Protein AF-A0A7S0QTI2-F1 (afdb_monomer)

Radius of gyration: 15.41 Å; Cα contacts (8 Å, |Δi|>4): 770; chains: 1; bounding box: 44×44×32 Å

Sequence (205 aa):
GSLISYNRAMFGGALASAGNSSVSISGSSLLGNEAIQGGAMGMTDSSTAHIENSVFLQNIASHGGGLALFAGSAALIKYTNFSLNSADVNGGGIYLEALTNLTVYGSDFVGNKALFGGGLYMQGEASVNLSLVSFYSNEAGICGGALALNSSHPAYFEDSVTIHFNRAPAGANGGGICTLLREDNTNKCHRFLSIFPFMINIAFD

Structure (mmCIF, N/CA/C/O backbone):
data_AF-A0A7S0QTI2-F1
#
_entry.id   AF-A0A7S0QTI2-F1
#
loop_
_atom_site.group_PDB
_atom_site.id
_atom_site.type_symbol
_atom_site.label_atom_id
_atom_site.label_alt_id
_atom_site.label_comp_id
_atom_site.label_asym_id
_atom_site.label_entity_id
_atom_site.label_seq_id
_atom_site.pdbx_PDB_ins_code
_atom_site.Cartn_x
_atom_site.Cartn_y
_atom_site.Cartn_z
_atom_site.occupancy
_atom_site.B_iso_or_equiv
_atom_site.auth_seq_id
_atom_site.auth_comp_id
_atom_site.auth_asym_id
_atom_site.auth_atom_id
_atom_site.pdbx_PDB_model_num
ATOM 1 N N . GLY A 1 1 ? -16.881 -1.069 14.013 1.00 83.19 1 GLY A N 1
ATOM 2 C CA . GLY A 1 1 ? -16.406 -1.250 12.640 1.00 83.19 1 GLY A CA 1
ATOM 3 C C . GLY A 1 1 ? -17.390 -0.654 11.672 1.00 83.19 1 GLY A C 1
ATOM 4 O O . GLY A 1 1 ? -18.586 -0.799 11.901 1.00 83.19 1 GLY A O 1
ATOM 5 N N . SER A 1 2 ? -16.894 0.014 10.636 1.00 95.31 2 SER A N 1
ATOM 6 C CA . SER A 1 2 ? -17.699 0.646 9.584 1.00 95.31 2 SER A CA 1
ATOM 7 C C . SER A 1 2 ? -17.411 -0.000 8.228 1.00 95.31 2 SER A C 1
ATOM 9 O O . SER A 1 2 ? -16.317 -0.519 8.019 1.00 95.31 2 SER A O 1
ATOM 11 N N . LEU A 1 3 ? -18.370 0.054 7.302 1.00 98.00 3 LEU A N 1
ATOM 12 C CA . LEU A 1 3 ? -18.158 -0.258 5.886 1.00 98.00 3 LEU A CA 1
ATOM 13 C C . LEU A 1 3 ? -18.206 1.049 5.091 1.00 98.00 3 LEU A C 1
ATOM 15 O O . LEU A 1 3 ? -19.211 1.755 5.149 1.00 98.00 3 LEU A O 1
ATOM 19 N N . ILE A 1 4 ? -17.139 1.359 4.357 1.00 98.19 4 ILE A N 1
ATOM 20 C CA . ILE A 1 4 ? -17.072 2.506 3.447 1.00 98.19 4 ILE A CA 1
ATOM 21 C C . ILE A 1 4 ? -16.748 1.967 2.061 1.00 98.19 4 ILE A C 1
ATOM 23 O O . ILE A 1 4 ? -15.652 1.456 1.825 1.00 98.19 4 ILE A O 1
ATOM 27 N N . SER A 1 5 ? -17.715 2.026 1.151 1.00 98.56 5 SER A N 1
ATOM 28 C CA . SER A 1 5 ? -17.604 1.297 -0.106 1.00 98.56 5 SER A CA 1
ATOM 29 C C . SER A 1 5 ? -18.124 2.043 -1.318 1.00 98.56 5 SER A C 1
ATOM 31 O O . SER A 1 5 ? -19.118 2.757 -1.204 1.00 98.56 5 SER A O 1
ATOM 33 N N . TYR A 1 6 ? -17.511 1.776 -2.473 1.00 98.44 6 TYR A N 1
ATOM 34 C CA . TYR A 1 6 ? -17.941 2.259 -3.791 1.00 98.44 6 TYR A CA 1
ATOM 35 C C . TYR A 1 6 ? -18.022 3.781 -3.912 1.00 98.44 6 TYR A C 1
ATOM 37 O O . TYR A 1 6 ? -18.880 4.325 -4.608 1.00 98.44 6 TYR A O 1
ATOM 45 N N . ASN A 1 7 ? -17.112 4.475 -3.235 1.00 98.69 7 ASN A N 1
ATOM 46 C CA . ASN A 1 7 ? -16.955 5.915 -3.363 1.00 98.69 7 ASN A CA 1
ATOM 47 C C . ASN A 1 7 ? -15.893 6.236 -4.414 1.00 98.69 7 ASN A C 1
ATOM 49 O O . ASN A 1 7 ? -14.941 5.474 -4.595 1.00 98.69 7 ASN A O 1
ATOM 53 N N . ARG A 1 8 ? -16.052 7.375 -5.092 1.00 98.62 8 ARG A N 1
ATOM 54 C CA . ARG A 1 8 ? -15.123 7.841 -6.121 1.00 98.62 8 ARG A CA 1
ATOM 55 C C . ARG A 1 8 ? -14.683 9.268 -5.843 1.00 98.62 8 ARG A C 1
ATOM 57 O O . ARG A 1 8 ? -15.526 10.146 -5.673 1.00 98.62 8 ARG A O 1
ATOM 64 N N . ALA A 1 9 ? -13.379 9.507 -5.852 1.00 97.94 9 ALA A N 1
ATOM 65 C CA . ALA A 1 9 ? -12.803 10.831 -5.645 1.00 97.94 9 ALA A CA 1
ATOM 66 C C . ALA A 1 9 ? -11.579 11.050 -6.541 1.00 97.94 9 ALA A C 1
ATOM 68 O O . ALA A 1 9 ? -11.151 10.164 -7.268 1.00 97.94 9 ALA A O 1
ATOM 69 N N . MET A 1 10 ? -10.982 12.240 -6.496 1.00 97.38 10 MET A N 1
ATOM 70 C CA . MET A 1 10 ? -9.626 12.420 -7.030 1.00 97.38 10 MET A CA 1
ATOM 71 C C . MET A 1 10 ? -8.560 11.962 -6.029 1.00 97.38 10 MET A C 1
ATOM 73 O O . MET A 1 10 ? -7.538 11.412 -6.424 1.00 97.38 10 MET A O 1
ATOM 77 N N . PHE A 1 11 ? -8.801 12.165 -4.737 1.00 97.69 11 PHE A N 1
ATOM 78 C CA . PHE A 1 11 ? -7.854 11.876 -3.668 1.00 97.69 11 PHE A CA 1
ATOM 79 C C . PHE A 1 11 ? -8.611 11.211 -2.525 1.00 97.69 11 PHE A C 1
ATOM 81 O O . PHE A 1 11 ? -9.529 11.829 -1.993 1.00 97.69 11 PHE A O 1
ATOM 88 N N . GLY A 1 12 ? -8.255 9.970 -2.184 1.00 97.75 12 GLY A N 1
ATOM 89 C CA . GLY A 1 12 ? -8.925 9.199 -1.142 1.00 97.75 12 GLY A CA 1
ATOM 90 C C . GLY A 1 12 ? -10.372 8.863 -1.488 1.00 97.75 12 GLY A C 1
ATOM 91 O O . GLY A 1 12 ? -11.272 9.619 -1.131 1.00 97.75 12 GLY A O 1
ATOM 92 N N . GLY A 1 13 ? -10.618 7.736 -2.162 1.00 98.00 13 GLY A N 1
ATOM 93 C CA . GLY A 1 13 ? -11.973 7.382 -2.604 1.00 98.00 13 GLY A CA 1
ATOM 94 C C . GLY A 1 13 ? -12.959 7.284 -1.440 1.00 98.00 13 GLY A C 1
ATOM 95 O O . GLY A 1 13 ? -14.042 7.854 -1.507 1.00 98.00 13 GLY A O 1
ATOM 96 N N . ALA A 1 14 ? -12.558 6.639 -0.343 1.00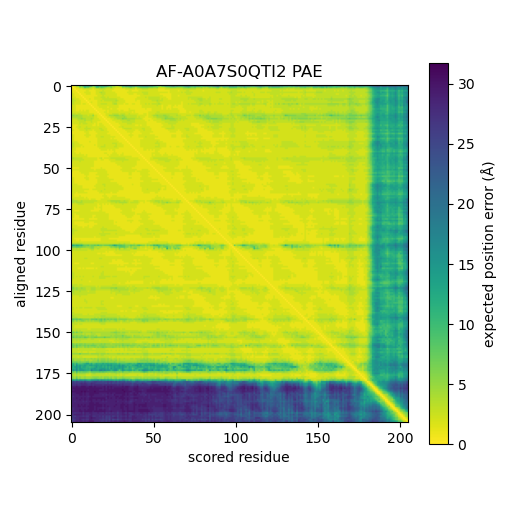 98.06 14 ALA A N 1
ATOM 97 C CA . ALA A 1 14 ? -13.315 6.598 0.907 1.00 98.06 14 ALA A CA 1
ATOM 98 C C . ALA A 1 14 ? -12.948 7.737 1.869 1.00 98.06 14 ALA A C 1
ATOM 100 O O . ALA A 1 14 ? -13.822 8.257 2.563 1.00 98.06 14 ALA A O 1
ATOM 101 N N . LEU A 1 15 ? -11.659 8.080 1.968 1.00 98.25 15 LEU A N 1
ATOM 102 C CA . LEU A 1 15 ? -11.174 9.041 2.954 1.00 98.25 15 LEU A CA 1
ATOM 103 C C . LEU A 1 15 ? -9.952 9.819 2.457 1.00 98.25 15 LEU A C 1
ATOM 105 O O . LEU A 1 15 ? -8.944 9.234 2.067 1.00 98.25 15 LEU A O 1
ATOM 109 N N . ALA A 1 16 ? -10.008 11.142 2.579 1.00 98.00 16 ALA A N 1
ATOM 110 C CA . ALA A 1 16 ? -8.878 12.040 2.364 1.00 98.00 16 ALA A CA 1
ATOM 111 C C . ALA A 1 16 ? -8.411 12.642 3.698 1.00 98.00 16 ALA A C 1
ATOM 113 O O . ALA A 1 16 ? -9.221 13.173 4.456 1.00 98.00 16 ALA A O 1
ATOM 114 N N . SER A 1 17 ? -7.107 12.578 3.965 1.00 97.50 17 SER A N 1
ATOM 115 C CA . SER A 1 17 ? -6.457 13.172 5.137 1.00 97.50 17 SER A CA 1
ATOM 116 C C . SER A 1 17 ? -5.441 14.223 4.686 1.00 97.50 17 SER A C 1
ATOM 118 O O . SER A 1 17 ? -4.491 13.907 3.968 1.00 97.50 17 SER A O 1
ATOM 120 N N . ALA A 1 18 ? -5.664 15.480 5.059 1.00 96.75 18 ALA A N 1
ATOM 121 C CA . ALA A 1 18 ? -4.840 16.625 4.669 1.00 96.75 18 ALA A CA 1
ATOM 122 C C . ALA A 1 18 ? -4.791 17.671 5.794 1.00 96.75 18 ALA A C 1
ATOM 124 O O . ALA A 1 18 ? -5.531 17.557 6.776 1.00 96.75 18 ALA A O 1
ATOM 125 N N . GLY A 1 19 ? -3.935 18.687 5.653 1.00 96.00 19 GLY A N 1
ATOM 126 C CA . GLY A 1 19 ? -3.827 19.792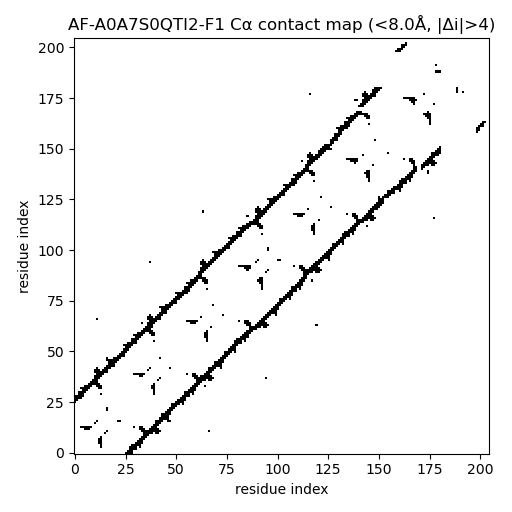 6.611 1.00 96.00 19 GLY A CA 1
ATOM 127 C C . GLY A 1 19 ? -3.428 19.366 8.027 1.00 96.00 19 GLY A C 1
ATOM 128 O O . GLY A 1 19 ? -4.080 19.780 8.986 1.00 96.00 19 GLY A O 1
ATOM 129 N N . ASN A 1 20 ? -2.388 18.534 8.164 1.00 96.50 20 ASN A N 1
ATOM 130 C CA . ASN A 1 20 ? -1.868 18.064 9.454 1.00 96.50 20 ASN A CA 1
ATOM 131 C C . ASN A 1 20 ? -2.921 17.347 10.319 1.00 96.50 20 ASN A C 1
ATOM 133 O O . ASN A 1 20 ? -2.920 17.459 11.548 1.00 96.50 20 ASN A O 1
ATOM 137 N N . SER A 1 21 ? -3.844 16.622 9.688 1.00 96.88 21 SER A N 1
ATOM 138 C CA . SER A 1 21 ? -4.916 15.923 10.396 1.00 96.88 21 SER A CA 1
ATOM 139 C C . SER A 1 21 ? -4.467 14.558 10.924 1.00 96.88 21 SER A C 1
ATOM 141 O O . SER A 1 21 ? -3.405 14.033 10.580 1.00 96.88 21 SER A O 1
ATOM 143 N N . SER A 1 22 ? -5.274 13.982 11.816 1.00 97.38 22 SER A N 1
ATOM 144 C CA . SER A 1 22 ? -5.054 12.647 12.367 1.00 97.38 22 SER A CA 1
ATOM 145 C C . SER A 1 22 ? -6.308 11.801 12.196 1.00 97.38 22 SER A C 1
ATOM 147 O O . SER A 1 22 ? -7.412 12.248 12.512 1.00 97.38 22 SER A O 1
ATOM 149 N N . VAL A 1 23 ? -6.137 10.588 11.677 1.00 97.12 23 VAL A N 1
ATOM 150 C CA . VAL A 1 23 ? -7.224 9.656 11.364 1.00 97.12 23 VAL A CA 1
ATOM 151 C C . VAL A 1 23 ? -7.021 8.356 12.133 1.00 97.12 23 VAL A C 1
ATOM 153 O O . VAL A 1 23 ? -5.914 7.825 12.188 1.00 97.12 23 VAL A O 1
ATOM 156 N N . SER A 1 24 ? -8.098 7.812 12.698 1.00 98.06 24 SER A N 1
ATOM 157 C CA . SER A 1 24 ? -8.103 6.485 13.320 1.00 98.06 24 SER A CA 1
ATOM 158 C C . SER A 1 24 ? -9.154 5.603 12.653 1.00 98.06 24 SER A C 1
ATOM 160 O O . SER A 1 24 ? -10.326 5.976 12.585 1.00 98.06 24 SER A O 1
ATOM 162 N N . ILE A 1 25 ? -8.733 4.444 12.148 1.00 98.06 25 ILE A N 1
ATOM 163 C CA . ILE A 1 25 ? -9.590 3.438 11.516 1.00 98.06 25 ILE A CA 1
ATOM 164 C C . ILE A 1 25 ? -9.416 2.138 12.291 1.00 98.06 25 ILE A C 1
ATOM 166 O O . ILE A 1 25 ? -8.321 1.588 12.353 1.00 98.06 25 ILE A O 1
ATOM 170 N N . SER A 1 26 ? -10.501 1.632 12.874 1.00 98.44 26 SER A N 1
ATOM 171 C CA . SER A 1 26 ? -10.474 0.383 13.635 1.00 98.44 26 SER A CA 1
ATOM 172 C C . SER A 1 26 ? -11.645 -0.520 13.266 1.00 98.44 26 SER A C 1
ATOM 174 O O . SER A 1 26 ? -12.790 -0.059 13.152 1.00 98.44 26 SER A O 1
ATOM 176 N N . GLY A 1 27 ? -11.375 -1.810 13.057 1.00 98.25 27 GLY A N 1
ATOM 177 C CA . GLY A 1 27 ? -12.418 -2.809 12.817 1.00 98.25 27 GLY A CA 1
ATOM 178 C C . GLY A 1 27 ? -13.243 -2.559 11.552 1.00 98.25 27 GLY A C 1
ATOM 179 O O . GLY A 1 27 ? -14.428 -2.887 11.556 1.00 98.25 27 GLY A O 1
ATOM 180 N N . SER A 1 28 ? -12.705 -1.869 10.542 1.00 98.56 28 SER A N 1
ATOM 181 C CA . SER A 1 28 ? -13.492 -1.321 9.424 1.00 98.56 28 SER A CA 1
ATOM 182 C C . SER A 1 28 ? -13.101 -1.919 8.074 1.00 98.56 28 SER A C 1
ATOM 184 O O . SER A 1 28 ? -11.996 -2.423 7.900 1.00 98.56 28 SER A O 1
ATOM 186 N N . SER A 1 29 ? -14.016 -1.861 7.108 1.00 98.62 29 SER A N 1
ATOM 187 C CA . SER A 1 29 ? -13.804 -2.326 5.738 1.00 98.62 29 SER A CA 1
ATOM 188 C C . SER A 1 29 ? -13.943 -1.168 4.756 1.00 98.62 29 SER A C 1
ATOM 190 O O . SER A 1 29 ? -14.966 -0.481 4.735 1.00 98.62 29 SER A O 1
ATOM 192 N N . LEU A 1 30 ? -12.903 -0.947 3.955 1.00 98.75 30 LEU A N 1
ATOM 193 C CA . LEU A 1 30 ? -12.876 0.006 2.857 1.00 98.75 30 LEU A CA 1
ATOM 194 C C . LEU A 1 30 ? -12.866 -0.798 1.552 1.00 98.75 30 LEU A C 1
ATOM 196 O O . LEU A 1 30 ? -11.859 -1.429 1.219 1.00 98.75 30 LEU A O 1
ATOM 200 N N . LEU A 1 31 ? -14.008 -0.827 0.861 1.00 98.81 31 LEU A N 1
ATOM 201 C CA . LEU A 1 31 ? -14.288 -1.771 -0.226 1.00 98.81 31 LEU A CA 1
ATOM 202 C C . LEU A 1 31 ? -14.612 -1.077 -1.553 1.00 98.81 31 LEU A C 1
ATOM 204 O O . LEU A 1 31 ? -15.583 -0.332 -1.636 1.00 98.81 31 LEU A O 1
ATOM 208 N N . GLY A 1 32 ? -13.894 -1.410 -2.624 1.00 98.69 32 GLY A N 1
ATOM 209 C CA . GLY A 1 32 ? -14.309 -1.025 -3.976 1.00 98.69 32 GLY A CA 1
ATOM 210 C C . GLY A 1 32 ? -14.314 0.484 -4.216 1.00 98.69 32 GLY A C 1
ATOM 211 O O . GLY A 1 32 ? -15.105 0.962 -5.025 1.00 98.69 32 GLY A O 1
ATOM 212 N N . ASN A 1 33 ? -13.514 1.246 -3.469 1.00 98.88 33 ASN A N 1
ATOM 213 C CA . ASN A 1 33 ? -13.400 2.689 -3.644 1.00 98.88 33 ASN A CA 1
ATOM 214 C C . ASN A 1 33 ? -12.368 3.010 -4.731 1.00 98.88 33 ASN A C 1
ATOM 216 O O . ASN A 1 33 ? -11.407 2.264 -4.932 1.00 98.88 33 ASN A O 1
ATOM 220 N N . GLU A 1 34 ? -12.575 4.121 -5.428 1.00 98.88 34 GLU A N 1
ATOM 221 C CA . GLU A 1 34 ? -11.763 4.525 -6.571 1.00 98.88 34 GLU A CA 1
ATOM 222 C C . GLU A 1 34 ? -11.258 5.964 -6.411 1.00 98.88 34 GLU A C 1
ATOM 224 O O . GLU A 1 34 ? -12.026 6.879 -6.106 1.00 98.88 34 GLU A O 1
ATOM 229 N N . ALA A 1 35 ? -9.968 6.195 -6.657 1.00 98.50 35 ALA A N 1
ATOM 230 C CA . ALA A 1 35 ? -9.418 7.546 -6.732 1.00 98.50 35 ALA A CA 1
ATOM 231 C C . ALA A 1 35 ? -8.222 7.649 -7.675 1.00 98.50 35 ALA A C 1
ATOM 233 O O . ALA A 1 35 ? -7.721 6.646 -8.148 1.00 98.50 35 ALA A O 1
ATOM 234 N N . ILE A 1 36 ? -7.712 8.852 -7.947 1.00 98.31 36 ILE A N 1
ATOM 235 C CA . ILE A 1 36 ? -6.413 8.975 -8.635 1.00 98.31 36 ILE A CA 1
ATOM 236 C C . ILE A 1 36 ? -5.293 8.605 -7.656 1.00 98.31 36 ILE A C 1
ATOM 238 O O . ILE A 1 36 ? -4.390 7.841 -7.994 1.00 98.31 36 ILE A O 1
ATOM 242 N N . GLN A 1 37 ? -5.384 9.113 -6.427 1.00 97.88 37 GLN A N 1
ATOM 243 C CA . GLN A 1 37 ? -4.416 8.874 -5.361 1.00 97.88 37 GLN A CA 1
ATOM 244 C C . GLN A 1 37 ? -5.109 8.248 -4.155 1.00 97.88 37 GLN A C 1
ATOM 246 O O . GLN A 1 37 ? -5.990 8.879 -3.566 1.00 97.88 37 GLN A O 1
ATOM 251 N N . GLY A 1 38 ? -4.704 7.035 -3.778 1.00 98.12 38 GLY A N 1
ATOM 252 C CA . GLY A 1 38 ? -5.265 6.347 -2.620 1.00 98.12 38 GLY A CA 1
ATOM 253 C C . GLY A 1 38 ? -6.694 5.885 -2.877 1.00 98.12 38 GLY A C 1
ATOM 254 O O . GLY A 1 38 ? -7.643 6.590 -2.530 1.00 98.12 38 GLY A O 1
ATOM 255 N N . GLY A 1 39 ? -6.865 4.711 -3.487 1.00 98.44 39 GLY A N 1
ATOM 256 C CA . GLY A 1 39 ? -8.183 4.253 -3.948 1.00 98.44 39 GLY A CA 1
ATOM 257 C C . GLY A 1 39 ? -9.193 4.184 -2.810 1.00 98.44 39 GLY A C 1
ATOM 258 O O . GLY A 1 39 ? -10.311 4.671 -2.943 1.00 98.44 39 GLY A O 1
ATOM 259 N N . ALA A 1 40 ? -8.764 3.711 -1.639 1.00 98.62 40 ALA A N 1
ATOM 260 C CA . ALA A 1 40 ? -9.516 3.870 -0.401 1.00 98.62 40 ALA A CA 1
ATOM 261 C C . ALA A 1 40 ? -9.112 5.142 0.352 1.00 98.62 40 ALA A C 1
ATOM 263 O O . ALA A 1 40 ? -9.970 5.975 0.645 1.00 98.62 40 ALA A O 1
ATOM 264 N N . MET A 1 41 ? -7.827 5.310 0.668 1.00 98.69 41 MET A N 1
ATOM 265 C CA . MET A 1 41 ? -7.369 6.414 1.512 1.00 98.69 41 MET A CA 1
ATOM 266 C C . MET A 1 41 ? -6.175 7.155 0.914 1.00 98.69 41 MET A C 1
ATOM 268 O O . MET A 1 41 ? -5.174 6.541 0.557 1.00 98.69 41 MET A O 1
ATOM 272 N N . GLY A 1 42 ? -6.265 8.483 0.848 1.00 98.50 42 GLY A N 1
ATOM 273 C CA . GLY A 1 42 ? -5.167 9.369 0.460 1.00 98.50 42 GLY A CA 1
ATOM 274 C C . GLY A 1 42 ? -4.733 10.244 1.634 1.00 98.50 42 GLY A C 1
ATOM 275 O O . GLY A 1 42 ? -5.584 10.779 2.349 1.00 98.50 42 GLY A O 1
ATOM 276 N N . MET A 1 43 ? -3.425 10.403 1.839 1.00 98.44 43 MET A N 1
ATOM 277 C CA . MET A 1 43 ? -2.851 11.210 2.920 1.00 98.44 43 MET A CA 1
ATOM 278 C C . MET A 1 43 ? -1.779 12.180 2.419 1.00 98.44 43 MET A C 1
ATOM 280 O O . MET A 1 43 ? -0.891 11.783 1.671 1.00 98.44 43 MET A O 1
ATOM 284 N N . THR A 1 44 ? -1.826 13.436 2.863 1.00 98.19 44 THR A N 1
ATOM 285 C CA . THR A 1 44 ? -0.824 14.472 2.548 1.00 98.19 44 THR A CA 1
ATOM 286 C C . THR A 1 44 ? -0.593 15.404 3.743 1.00 98.19 44 THR A C 1
ATOM 288 O O . THR A 1 44 ? -1.227 15.262 4.790 1.00 98.19 44 THR A O 1
ATOM 291 N N . ASP A 1 45 ? 0.307 16.373 3.587 1.00 96.88 45 ASP A N 1
ATOM 292 C CA . ASP A 1 45 ? 0.514 17.519 4.480 1.00 96.88 45 ASP A CA 1
ATOM 293 C C . ASP A 1 45 ? 0.835 17.101 5.918 1.00 96.88 45 ASP A C 1
ATOM 295 O O . ASP A 1 45 ? 0.184 17.530 6.874 1.00 96.88 45 ASP A O 1
ATOM 299 N N . SER A 1 46 ? 1.804 16.193 6.067 1.00 97.56 46 SER A N 1
ATOM 300 C CA . SER A 1 46 ? 2.234 15.649 7.362 1.00 97.56 46 SER A CA 1
ATOM 301 C C . SER A 1 46 ? 1.098 15.059 8.211 1.00 97.56 46 SER A C 1
ATOM 303 O O . SER A 1 46 ? 1.192 15.008 9.439 1.00 97.56 46 SER A O 1
ATOM 305 N N . SER A 1 47 ? 0.006 14.626 7.575 1.00 98.25 47 SER A N 1
ATOM 306 C CA . SER A 1 47 ? -1.116 13.999 8.273 1.00 98.25 47 SER A CA 1
ATOM 307 C C . SER A 1 47 ? -0.747 12.598 8.767 1.00 98.25 47 SER A C 1
ATOM 309 O O . SER A 1 47 ? 0.127 11.928 8.211 1.00 98.25 47 SER A O 1
ATOM 311 N N . THR A 1 48 ? -1.432 12.139 9.812 1.00 98.69 48 THR A N 1
ATOM 312 C CA . THR A 1 48 ? -1.151 10.859 10.476 1.00 98.69 48 THR A CA 1
ATOM 313 C C . THR A 1 48 ? -2.345 9.916 10.442 1.00 98.69 48 THR A C 1
ATOM 315 O O . THR A 1 48 ? -3.498 10.351 10.456 1.00 98.69 48 THR A O 1
ATOM 318 N N . ALA A 1 49 ? -2.078 8.611 10.407 1.00 98.56 49 ALA A N 1
ATOM 319 C CA . ALA A 1 49 ? -3.114 7.592 10.482 1.00 98.56 49 ALA A CA 1
ATOM 320 C C . ALA A 1 49 ? -2.728 6.449 11.420 1.00 98.56 49 ALA A C 1
ATOM 322 O O . ALA A 1 49 ? -1.603 5.947 11.391 1.00 98.56 49 ALA A O 1
ATOM 323 N N . HIS A 1 50 ? -3.701 6.004 12.209 1.00 98.75 50 HIS A N 1
ATOM 324 C CA . HIS A 1 50 ? -3.656 4.740 12.925 1.00 98.75 50 HIS A CA 1
ATOM 325 C C . HIS A 1 50 ? -4.727 3.809 12.361 1.00 98.75 50 HIS A C 1
ATOM 327 O O . HIS A 1 50 ? -5.915 4.123 12.416 1.00 98.75 50 HIS A O 1
ATOM 333 N N . ILE A 1 51 ? -4.309 2.686 11.785 1.00 98.81 51 ILE A N 1
ATOM 334 C CA . ILE A 1 51 ? -5.194 1.726 11.127 1.00 98.81 51 ILE A CA 1
ATOM 335 C C . ILE A 1 51 ? -4.999 0.378 11.804 1.00 98.81 51 ILE A C 1
ATOM 337 O O . ILE A 1 51 ? -3.888 -0.149 11.838 1.00 98.81 51 ILE A O 1
ATOM 341 N N . GLU A 1 52 ? -6.073 -0.187 12.339 1.00 98.81 52 GLU A N 1
ATOM 342 C CA . GLU A 1 52 ? -6.006 -1.435 13.086 1.00 98.81 52 GLU A CA 1
ATOM 343 C C . GLU A 1 52 ? -7.190 -2.358 12.776 1.00 98.81 52 GLU A C 1
ATOM 345 O O . GLU A 1 52 ? -8.324 -1.897 12.606 1.00 98.81 52 GLU A O 1
ATOM 350 N N . ASN A 1 53 ? -6.950 -3.673 12.727 1.00 98.69 53 ASN A N 1
ATOM 351 C CA . ASN A 1 53 ? -7.997 -4.697 12.598 1.00 98.69 53 ASN A CA 1
ATOM 352 C C . ASN A 1 53 ? -8.959 -4.420 11.426 1.00 98.69 53 ASN A C 1
ATOM 354 O O . ASN A 1 53 ? -10.174 -4.550 11.566 1.00 98.69 53 ASN A O 1
ATOM 358 N N . SER A 1 54 ? -8.436 -3.938 10.298 1.00 98.81 54 SER A N 1
ATOM 359 C CA . SER A 1 54 ? -9.243 -3.411 9.192 1.00 98.81 54 SER A CA 1
ATOM 360 C C . SER A 1 54 ? -8.953 -4.125 7.872 1.00 98.81 54 SER A C 1
ATOM 362 O O . SER A 1 54 ? -8.027 -4.928 7.760 1.00 98.81 54 SER A O 1
ATOM 364 N N . VAL A 1 55 ? -9.767 -3.854 6.854 1.00 98.81 55 VAL A N 1
ATOM 365 C CA . VAL A 1 55 ? -9.638 -4.466 5.527 1.00 98.81 55 VAL A CA 1
ATOM 366 C C . VAL A 1 55 ? -9.743 -3.402 4.441 1.00 98.81 55 VAL A C 1
ATOM 368 O O . VAL A 1 55 ? -10.726 -2.669 4.385 1.00 98.81 55 VAL A O 1
ATOM 371 N N . PHE A 1 56 ? -8.759 -3.371 3.547 1.00 98.88 56 PHE A N 1
ATOM 372 C CA . PHE A 1 56 ? -8.748 -2.593 2.310 1.00 98.88 56 PHE A CA 1
ATOM 373 C C . PHE A 1 56 ? -8.893 -3.582 1.157 1.00 98.88 56 PHE A C 1
ATOM 375 O O . PHE A 1 56 ? -7.961 -4.336 0.871 1.00 98.88 56 PHE A O 1
ATOM 382 N N . LEU A 1 57 ? -10.070 -3.624 0.536 1.00 98.88 57 LEU A N 1
ATOM 383 C CA . LEU A 1 57 ? -10.427 -4.648 -0.442 1.00 98.88 57 LEU A CA 1
ATOM 384 C C . LEU A 1 57 ? -10.859 -4.035 -1.774 1.00 98.88 57 LEU A C 1
ATOM 386 O O . LEU A 1 57 ? -11.750 -3.191 -1.802 1.00 98.88 57 LEU A O 1
ATOM 390 N N . GLN A 1 58 ? -10.285 -4.515 -2.880 1.00 98.88 58 GLN A N 1
ATOM 391 C CA . GLN A 1 58 ? -10.721 -4.170 -4.244 1.00 98.88 58 GLN A CA 1
ATOM 392 C C . GLN A 1 58 ? -10.753 -2.665 -4.545 1.00 98.88 58 GLN A C 1
ATOM 394 O O . GLN A 1 58 ? -11.534 -2.216 -5.379 1.00 98.88 58 GLN A O 1
ATOM 399 N N . ASN A 1 59 ? -9.925 -1.873 -3.869 1.00 98.94 59 ASN A N 1
ATOM 400 C CA . ASN A 1 59 ? -9.833 -0.447 -4.143 1.00 98.94 59 ASN A CA 1
ATOM 401 C C . ASN A 1 59 ? -8.901 -0.200 -5.337 1.00 98.94 59 ASN A C 1
ATOM 403 O O . ASN A 1 59 ? -7.948 -0.954 -5.563 1.00 98.94 59 ASN A O 1
ATOM 407 N N . ILE A 1 60 ? -9.205 0.836 -6.116 1.00 98.88 60 ILE A N 1
ATOM 408 C CA . ILE A 1 60 ? -8.561 1.108 -7.402 1.00 98.88 60 ILE A CA 1
ATOM 409 C C . ILE A 1 60 ? -7.998 2.527 -7.406 1.00 98.88 60 ILE A C 1
ATOM 411 O O . ILE A 1 60 ? -8.696 3.474 -7.043 1.00 98.88 60 ILE A O 1
ATOM 415 N N . ALA A 1 61 ? -6.745 2.689 -7.833 1.00 98.69 61 ALA A N 1
ATOM 416 C CA . ALA A 1 61 ? -6.175 4.012 -8.054 1.00 98.69 61 ALA A CA 1
ATOM 417 C C . ALA A 1 61 ? -5.132 4.085 -9.165 1.00 98.69 61 ALA A C 1
ATOM 419 O O . ALA A 1 61 ? -4.756 3.070 -9.736 1.00 98.69 61 ALA A O 1
ATOM 420 N N . SER A 1 62 ? -4.611 5.277 -9.459 1.00 98.56 62 SER A N 1
ATOM 421 C CA . SER A 1 62 ? -3.378 5.392 -10.248 1.00 98.56 62 SER A CA 1
ATOM 422 C C . SER A 1 62 ? -2.143 5.113 -9.384 1.00 98.56 62 SER A C 1
ATOM 424 O O . SER A 1 62 ? -1.221 4.424 -9.830 1.00 98.56 62 SER A O 1
ATOM 426 N N . HIS A 1 63 ? -2.154 5.566 -8.125 1.00 98.50 63 HIS A N 1
ATOM 427 C CA . HIS A 1 63 ? -1.150 5.198 -7.125 1.00 98.50 63 HIS A CA 1
ATOM 428 C C . HIS A 1 63 ? -1.797 4.850 -5.786 1.00 98.50 63 HIS A C 1
ATOM 430 O O . HIS A 1 63 ? -2.682 5.564 -5.310 1.00 98.50 63 HIS A O 1
ATOM 436 N N . GLY A 1 64 ? -1.330 3.763 -5.170 1.00 98.56 64 GLY A N 1
ATOM 437 C CA . GLY A 1 64 ? -1.837 3.292 -3.885 1.00 98.56 64 GLY A CA 1
ATOM 438 C C . GLY A 1 64 ? -3.271 2.799 -4.008 1.00 98.56 64 GLY A C 1
ATOM 439 O O . GLY A 1 64 ? -4.194 3.497 -3.592 1.00 98.56 64 GLY A O 1
ATOM 440 N N . GLY A 1 65 ? -3.475 1.612 -4.585 1.00 98.62 65 GLY A N 1
ATOM 441 C CA . GLY A 1 65 ? -4.824 1.075 -4.802 1.00 98.62 65 GLY A CA 1
ATOM 442 C C . GLY A 1 65 ? -5.636 1.047 -3.506 1.00 98.62 65 GLY A C 1
ATOM 443 O O . GLY A 1 65 ? -6.770 1.507 -3.485 1.00 98.62 65 GLY A O 1
ATOM 444 N N . GLY A 1 66 ? -5.033 0.626 -2.390 1.00 98.69 66 GLY A N 1
ATOM 445 C CA . GLY A 1 66 ? -5.619 0.765 -1.056 1.00 98.69 66 GLY A CA 1
ATOM 446 C C . GLY A 1 66 ? -5.331 2.125 -0.414 1.00 98.69 66 GLY A C 1
ATOM 447 O O . GLY A 1 66 ? -6.255 2.849 -0.037 1.00 98.69 66 GLY A O 1
ATOM 448 N N . LEU A 1 67 ? -4.051 2.464 -0.266 1.00 98.88 67 LEU A N 1
ATOM 449 C CA . LEU A 1 67 ? -3.598 3.626 0.501 1.00 98.88 67 LEU A CA 1
ATOM 450 C C . LEU A 1 67 ? -2.429 4.334 -0.195 1.00 98.88 67 LEU A C 1
ATOM 452 O O . LEU A 1 67 ? -1.486 3.687 -0.648 1.00 98.88 67 LEU A O 1
ATOM 456 N N . ALA A 1 68 ? -2.465 5.665 -0.235 1.00 98.75 68 ALA A N 1
ATOM 457 C CA . ALA A 1 68 ? -1.375 6.487 -0.751 1.00 98.75 68 ALA A CA 1
ATOM 458 C C . ALA A 1 68 ? -0.963 7.564 0.261 1.00 98.75 68 ALA A C 1
ATOM 460 O O . ALA A 1 68 ? -1.813 8.309 0.756 1.00 98.75 68 ALA A O 1
ATOM 461 N N . LEU A 1 69 ? 0.335 7.640 0.560 1.00 98.56 69 LEU A N 1
ATOM 462 C CA . LEU A 1 69 ? 0.936 8.634 1.449 1.00 98.56 69 LEU A CA 1
ATOM 463 C C . LEU A 1 69 ? 1.851 9.560 0.651 1.00 98.56 69 LEU A C 1
ATOM 46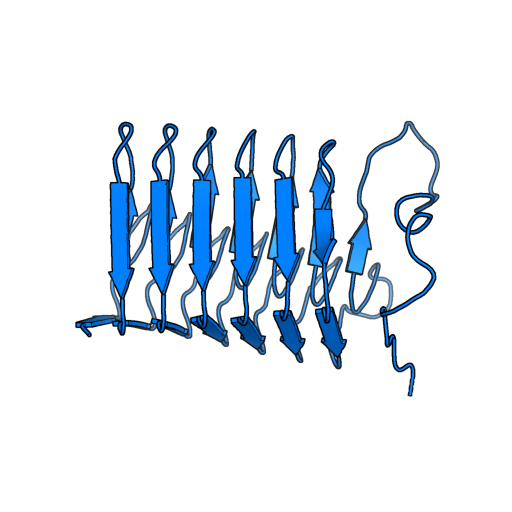5 O O . LEU A 1 69 ? 2.699 9.098 -0.113 1.00 98.56 69 LEU A O 1
ATOM 469 N N . PHE A 1 70 ? 1.716 10.857 0.911 1.00 97.88 70 PHE A N 1
ATOM 470 C CA . PHE A 1 70 ? 2.522 11.926 0.328 1.00 97.88 70 PHE A CA 1
ATOM 471 C C . PHE A 1 70 ? 3.031 12.892 1.396 1.00 97.88 70 PHE A C 1
ATOM 473 O O . PHE A 1 70 ? 2.487 12.955 2.503 1.00 97.88 70 PHE A O 1
ATOM 480 N N . ALA A 1 71 ? 4.023 13.702 1.025 1.00 95.69 71 ALA A N 1
ATOM 481 C CA . ALA A 1 71 ? 4.374 14.961 1.686 1.00 95.69 71 ALA A CA 1
ATOM 482 C C . ALA A 1 71 ? 4.511 14.850 3.216 1.00 95.69 71 ALA A C 1
ATOM 484 O O . ALA A 1 71 ? 3.809 15.522 3.974 1.00 95.69 71 ALA A O 1
ATOM 485 N N . GLY A 1 72 ? 5.402 13.965 3.671 1.00 96.06 72 GLY A N 1
ATOM 486 C CA . GLY A 1 72 ? 5.714 13.810 5.094 1.00 96.06 72 GLY A CA 1
ATOM 487 C C . GLY A 1 72 ? 4.632 13.126 5.934 1.00 96.06 72 GLY A C 1
ATOM 488 O O . GLY A 1 72 ? 4.757 13.076 7.157 1.00 96.06 72 GLY A O 1
ATOM 489 N N . SER A 1 73 ? 3.559 12.621 5.318 1.00 98.25 73 SER A N 1
ATOM 490 C CA . SER A 1 73 ? 2.522 11.879 6.042 1.00 98.25 73 SER A CA 1
ATOM 491 C C . SER A 1 73 ? 3.042 10.553 6.602 1.00 98.25 73 SER A C 1
ATOM 493 O O . SER A 1 73 ? 4.005 9.966 6.097 1.00 98.25 73 SER A O 1
ATOM 495 N N . ALA A 1 74 ? 2.401 10.077 7.669 1.00 98.50 74 ALA A N 1
ATOM 496 C CA . ALA A 1 74 ? 2.813 8.858 8.351 1.00 98.50 74 ALA A CA 1
ATOM 497 C C . ALA A 1 74 ? 1.631 7.961 8.719 1.00 98.50 74 ALA A C 1
ATOM 499 O O . ALA A 1 74 ? 0.584 8.441 9.154 1.00 98.50 74 ALA A O 1
ATOM 500 N N . ALA A 1 75 ? 1.811 6.648 8.604 1.00 98.62 75 ALA A N 1
ATOM 501 C CA . ALA A 1 75 ? 0.794 5.679 8.995 1.00 98.62 75 ALA A CA 1
ATOM 502 C C . ALA A 1 75 ? 1.377 4.549 9.847 1.00 98.62 75 ALA A C 1
ATOM 504 O O . ALA A 1 75 ? 2.452 4.016 9.568 1.00 98.62 75 ALA A O 1
ATOM 505 N N . LEU A 1 76 ? 0.619 4.163 10.872 1.00 98.88 76 LEU A N 1
ATOM 506 C CA . LEU A 1 76 ? 0.828 2.953 11.656 1.00 98.88 76 LEU A CA 1
ATOM 507 C C . LEU A 1 76 ? -0.311 1.979 11.361 1.00 98.88 76 LEU A C 1
ATOM 509 O O . LEU A 1 76 ? -1.461 2.251 11.710 1.00 98.88 76 LEU A O 1
ATOM 513 N N . ILE A 1 77 ? 0.027 0.846 10.753 1.00 98.88 77 ILE A N 1
ATOM 514 C CA . ILE A 1 77 ? -0.908 -0.194 10.327 1.00 98.88 77 ILE A CA 1
ATOM 515 C C . ILE A 1 77 ? -0.676 -1.454 11.156 1.00 98.88 77 ILE A C 1
ATOM 517 O O . ILE A 1 77 ? 0.449 -1.944 11.250 1.00 98.88 77 ILE A O 1
ATOM 521 N N . LYS A 1 78 ? -1.744 -1.993 11.744 1.00 98.88 78 LYS A N 1
ATOM 522 C CA . LYS A 1 78 ? -1.710 -3.215 12.551 1.00 98.88 78 LYS A CA 1
ATOM 523 C C . LYS A 1 78 ? -2.823 -4.169 12.151 1.00 98.88 78 LYS A C 1
ATOM 525 O O . LYS A 1 78 ? -3.960 -3.734 11.969 1.00 98.88 78 LYS A O 1
ATOM 530 N N . TYR A 1 79 ? -2.519 -5.461 12.054 1.00 98.81 79 TYR A N 1
ATOM 531 C CA . TYR A 1 79 ? -3.529 -6.517 11.885 1.00 98.81 79 TYR A CA 1
ATOM 532 C C . TYR A 1 79 ? -4.547 -6.211 10.779 1.00 98.81 79 TYR A C 1
ATOM 534 O O . TYR A 1 79 ? -5.754 -6.354 10.957 1.00 98.81 79 TYR A O 1
ATOM 542 N N 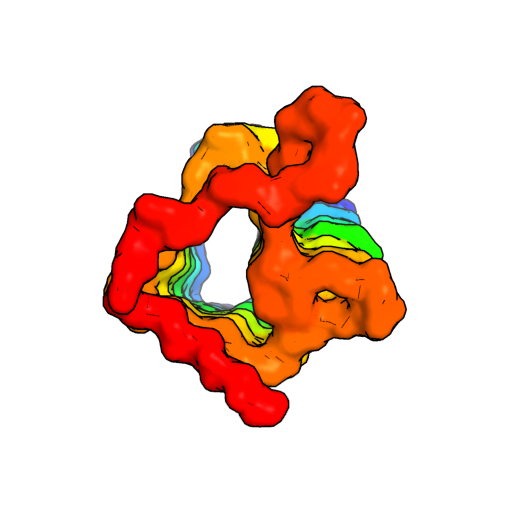. THR A 1 80 ? -4.062 -5.671 9.663 1.00 98.88 80 THR A N 1
ATOM 543 C CA . THR A 1 80 ? -4.900 -5.152 8.581 1.00 98.88 80 THR A CA 1
ATOM 544 C C . THR A 1 80 ? -4.595 -5.906 7.301 1.00 98.88 80 THR A C 1
ATOM 546 O O . THR A 1 80 ? -3.446 -6.237 7.024 1.00 98.88 80 THR A O 1
ATOM 549 N N . ASN A 1 81 ? -5.625 -6.177 6.509 1.00 98.88 81 ASN A N 1
ATOM 550 C CA . ASN A 1 81 ? -5.469 -6.877 5.242 1.00 98.88 81 ASN A CA 1
ATOM 551 C C . ASN A 1 81 ? -5.673 -5.918 4.062 1.00 98.88 81 ASN A C 1
ATOM 553 O O . ASN A 1 81 ? -6.737 -5.311 3.928 1.00 98.88 81 ASN A O 1
ATOM 557 N N . PHE A 1 82 ? -4.672 -5.821 3.192 1.00 98.94 82 PHE A N 1
ATOM 558 C CA . PHE A 1 82 ? -4.756 -5.181 1.884 1.00 98.94 82 PHE A CA 1
ATOM 559 C C . PHE A 1 82 ? -4.909 -6.273 0.833 1.00 98.94 82 PHE A C 1
ATOM 561 O O . PHE A 1 82 ? -3.945 -6.953 0.484 1.00 98.94 82 PHE A O 1
ATOM 568 N N . SER A 1 83 ? -6.123 -6.455 0.325 1.00 98.88 83 SER A N 1
ATOM 569 C CA . SER A 1 83 ? -6.443 -7.530 -0.608 1.00 98.88 83 SER A CA 1
ATOM 570 C C . SER A 1 83 ? -7.004 -7.019 -1.925 1.00 98.88 83 SER A C 1
ATOM 572 O O . SER A 1 83 ? -7.916 -6.195 -1.943 1.00 98.88 83 SER A O 1
ATOM 574 N N . LEU A 1 84 ? -6.520 -7.580 -3.032 1.00 98.88 84 LEU A N 1
ATOM 575 C CA . LEU A 1 84 ? -7.058 -7.358 -4.379 1.00 98.88 84 LEU A CA 1
ATOM 576 C C . LEU A 1 84 ? -7.158 -5.877 -4.775 1.00 98.88 84 LEU A C 1
ATOM 578 O O . LEU A 1 84 ? -7.989 -5.522 -5.608 1.00 98.88 84 LEU A O 1
ATOM 582 N N . ASN A 1 85 ? -6.350 -5.007 -4.170 1.00 98.94 85 ASN A N 1
ATOM 583 C CA . ASN A 1 85 ? -6.298 -3.605 -4.555 1.00 98.94 85 ASN A CA 1
ATOM 584 C C . ASN A 1 85 ? -5.436 -3.461 -5.814 1.00 98.94 85 ASN A C 1
ATOM 586 O O . ASN A 1 85 ? -4.474 -4.210 -6.017 1.00 98.94 85 ASN A O 1
ATOM 590 N N . SER A 1 86 ? -5.792 -2.509 -6.670 1.00 98.88 86 SER A N 1
ATOM 591 C CA . SER A 1 86 ? -5.132 -2.304 -7.955 1.00 98.88 86 SER A CA 1
ATOM 592 C C . SER A 1 86 ? -4.695 -0.857 -8.107 1.00 98.88 86 SER A C 1
ATOM 594 O O . SER A 1 86 ? -5.492 0.057 -7.918 1.00 98.88 86 SER A O 1
ATOM 596 N N . ALA A 1 87 ? -3.442 -0.653 -8.495 1.00 98.75 87 ALA A N 1
ATOM 597 C CA . ALA A 1 87 ? -2.943 0.632 -8.950 1.00 98.75 87 ALA A CA 1
ATOM 598 C C . ALA A 1 87 ? -2.568 0.554 -10.434 1.00 98.75 87 ALA A C 1
ATOM 600 O O . ALA A 1 87 ? -1.961 -0.426 -10.860 1.00 98.75 87 ALA A O 1
ATOM 601 N N . ASP A 1 88 ? -2.867 1.581 -11.224 1.00 98.50 88 ASP A N 1
ATOM 602 C CA . ASP A 1 88 ? -2.427 1.614 -12.625 1.00 98.50 88 ASP A CA 1
ATOM 603 C C . ASP A 1 88 ? -0.905 1.725 -12.733 1.00 98.50 88 ASP A C 1
ATOM 605 O O . ASP A 1 88 ? -0.323 1.227 -13.692 1.00 98.50 88 ASP A O 1
ATOM 609 N N . VAL A 1 89 ? -0.252 2.379 -11.765 1.00 98.12 89 VAL A N 1
ATOM 610 C CA . VAL A 1 89 ? 1.179 2.690 -11.838 1.00 98.12 89 VAL A CA 1
ATOM 611 C C . VAL A 1 89 ? 1.936 2.117 -10.646 1.00 98.12 89 VAL A C 1
ATOM 613 O O . VAL A 1 89 ? 2.687 1.157 -10.809 1.00 98.12 89 VAL A O 1
ATOM 616 N N . ASN A 1 90 ? 1.742 2.661 -9.444 1.00 98.25 90 ASN A N 1
ATOM 617 C CA . ASN A 1 90 ? 2.603 2.340 -8.302 1.00 98.25 90 ASN A CA 1
ATOM 618 C C . ASN A 1 90 ? 1.800 1.866 -7.094 1.00 98.25 90 ASN A C 1
ATOM 620 O O . ASN A 1 90 ? 0.849 2.534 -6.692 1.00 98.25 90 ASN A O 1
ATOM 624 N N . GLY A 1 91 ? 2.252 0.781 -6.463 1.00 98.38 91 GLY A N 1
ATOM 625 C CA . GLY A 1 91 ? 1.768 0.357 -5.153 1.00 98.38 91 GLY A CA 1
ATOM 626 C C . GLY A 1 91 ? 0.333 -0.148 -5.196 1.00 98.38 91 GLY A C 1
ATOM 627 O O . GLY A 1 91 ? -0.593 0.594 -4.877 1.00 98.38 91 GLY A O 1
ATOM 628 N N . GLY A 1 92 ? 0.129 -1.409 -5.578 1.00 98.62 92 GLY A N 1
ATOM 629 C CA . GLY A 1 92 ? -1.224 -1.961 -5.711 1.00 98.62 92 GLY A CA 1
ATOM 630 C C . GLY A 1 92 ? -1.976 -1.944 -4.384 1.00 98.62 92 GLY A C 1
ATOM 631 O O . GLY A 1 92 ? -3.124 -1.517 -4.331 1.00 98.62 92 GLY A O 1
ATOM 632 N N . GLY A 1 93 ? -1.304 -2.309 -3.291 1.00 98.75 93 GLY A N 1
ATOM 633 C CA . GLY A 1 93 ? -1.797 -2.095 -1.931 1.00 98.75 93 GLY A CA 1
ATOM 634 C C . GLY A 1 93 ? -1.490 -0.683 -1.433 1.00 98.75 93 GLY A C 1
ATOM 635 O O . GLY A 1 93 ? -2.411 0.097 -1.185 1.00 98.75 93 GLY A O 1
ATOM 636 N N . ILE A 1 94 ? -0.200 -0.365 -1.278 1.00 98.94 94 ILE A N 1
ATOM 637 C CA . ILE A 1 94 ? 0.264 0.898 -0.684 1.00 98.94 94 ILE A CA 1
ATOM 638 C C . ILE A 1 94 ? 1.295 1.603 -1.564 1.00 98.94 94 ILE A C 1
ATOM 640 O O . ILE A 1 94 ? 2.233 0.984 -2.068 1.00 98.94 94 ILE A O 1
ATOM 644 N N . TYR A 1 95 ? 1.157 2.921 -1.673 1.00 98.75 95 TYR A N 1
ATOM 645 C CA . TYR A 1 95 ? 2.137 3.808 -2.288 1.00 98.75 95 TYR A CA 1
ATOM 646 C C . TYR A 1 95 ? 2.675 4.837 -1.286 1.00 98.75 95 TYR A C 1
ATOM 648 O O . TYR A 1 95 ? 1.894 5.474 -0.578 1.00 98.75 95 TYR A O 1
ATOM 656 N N . LEU A 1 96 ? 4.000 5.005 -1.248 1.00 98.38 96 LEU A N 1
ATOM 657 C CA . LEU A 1 96 ? 4.707 5.958 -0.388 1.00 98.38 96 LEU A CA 1
ATOM 658 C C . LEU A 1 96 ? 5.591 6.900 -1.215 1.00 98.38 96 LEU A C 1
ATOM 660 O O . LEU A 1 96 ? 6.411 6.440 -2.016 1.00 98.38 96 LEU A O 1
ATOM 664 N N . GLU A 1 97 ? 5.485 8.205 -0.972 1.00 96.44 97 GLU A N 1
ATOM 665 C CA . GLU A 1 97 ? 6.287 9.218 -1.655 1.00 96.44 97 GLU A CA 1
ATOM 666 C C . GLU A 1 97 ? 6.665 10.406 -0.765 1.00 96.44 97 GLU A C 1
ATOM 668 O O . GLU A 1 97 ? 5.820 11.004 -0.109 1.00 96.44 97 GLU A O 1
ATOM 673 N N . ALA A 1 98 ? 7.930 10.827 -0.872 1.00 90.31 98 ALA A N 1
ATOM 674 C CA . ALA A 1 98 ? 8.457 12.087 -0.336 1.00 90.31 98 ALA A CA 1
ATOM 675 C C . ALA A 1 98 ? 8.296 12.250 1.189 1.00 90.31 98 ALA A C 1
ATOM 677 O O . ALA A 1 98 ? 7.312 12.801 1.686 1.00 90.31 98 ALA A O 1
ATOM 678 N N . LEU A 1 99 ? 9.334 11.837 1.928 1.00 92.56 99 LEU A N 1
ATOM 679 C CA . LEU A 1 99 ? 9.461 11.978 3.389 1.00 92.56 99 LEU A CA 1
ATOM 680 C C . LEU A 1 99 ? 8.398 11.226 4.203 1.00 92.56 99 LEU A C 1
ATOM 682 O O . LEU A 1 99 ? 8.257 11.450 5.403 1.00 92.56 99 LEU A O 1
ATOM 686 N N . THR A 1 100 ? 7.631 10.342 3.573 1.00 96.38 100 THR A N 1
ATOM 687 C CA . THR A 1 100 ? 6.587 9.571 4.250 1.00 96.38 100 THR A CA 1
ATOM 688 C C . THR A 1 100 ? 7.170 8.436 5.069 1.00 96.38 100 THR A C 1
ATOM 690 O O . THR A 1 100 ? 8.140 7.810 4.647 1.00 96.38 100 THR A O 1
ATOM 693 N N . ASN A 1 101 ? 6.525 8.107 6.184 1.00 97.06 101 ASN A N 1
ATOM 694 C CA . ASN A 1 101 ? 6.938 7.001 7.042 1.00 97.06 101 ASN A CA 1
ATOM 695 C C . ASN A 1 101 ? 5.787 6.014 7.243 1.00 97.06 101 ASN A C 1
ATOM 697 O O . ASN A 1 101 ? 4.688 6.394 7.654 1.00 97.06 101 ASN A O 1
ATOM 701 N N . LEU A 1 102 ? 6.041 4.740 6.973 1.00 98.56 102 LEU A N 1
ATOM 702 C CA . LEU A 1 102 ? 5.074 3.676 7.181 1.00 98.56 102 LEU A CA 1
ATOM 703 C C . LEU A 1 102 ? 5.614 2.640 8.163 1.00 98.56 102 LEU A C 1
ATOM 705 O O . LEU A 1 102 ? 6.694 2.090 7.978 1.00 98.56 102 LEU A O 1
ATOM 709 N N . THR A 1 103 ? 4.818 2.297 9.167 1.00 98.75 103 THR A N 1
ATOM 710 C CA . THR A 1 103 ? 5.051 1.111 9.996 1.00 98.75 103 THR A CA 1
ATOM 711 C C . THR A 1 103 ? 3.902 0.137 9.817 1.00 98.75 103 THR A C 1
ATOM 713 O O . THR A 1 103 ? 2.741 0.511 9.990 1.00 98.75 103 THR A O 1
ATOM 716 N N . VAL A 1 104 ? 4.222 -1.113 9.490 1.00 98.81 104 VAL A N 1
ATOM 717 C CA . VAL A 1 104 ? 3.250 -2.190 9.307 1.00 98.81 104 VAL A CA 1
ATOM 718 C C . VAL A 1 104 ? 3.596 -3.355 10.221 1.00 98.81 104 VAL A C 1
ATOM 720 O O . VAL A 1 104 ? 4.719 -3.854 10.201 1.00 98.81 104 VAL A O 1
ATOM 723 N N . TYR A 1 105 ? 2.609 -3.800 10.993 1.00 98.69 105 TYR A N 1
ATOM 724 C CA . TYR A 1 105 ? 2.754 -4.903 11.929 1.00 98.69 105 TYR A CA 1
ATOM 725 C C . TYR A 1 105 ? 1.639 -5.939 11.764 1.00 98.69 105 TYR A C 1
ATOM 727 O O . TYR A 1 105 ? 0.458 -5.578 11.712 1.00 98.69 105 TYR A O 1
ATOM 735 N N . GLY A 1 106 ? 1.985 -7.225 11.711 1.00 98.44 106 GLY A N 1
ATOM 736 C CA . GLY A 1 106 ? 1.002 -8.314 11.785 1.00 98.44 106 GLY A CA 1
ATOM 737 C C . GLY A 1 106 ? -0.038 -8.291 10.660 1.00 98.44 106 GLY A C 1
ATOM 738 O O . GLY A 1 106 ? -1.200 -8.568 10.929 1.00 98.44 106 GLY A O 1
ATOM 739 N N . SER A 1 107 ? 0.324 -7.833 9.460 1.00 98.81 107 SER A N 1
ATOM 740 C CA . SER A 1 107 ? -0.620 -7.475 8.386 1.00 98.81 107 SER A CA 1
ATOM 741 C C . SER A 1 107 ? -0.320 -8.215 7.084 1.00 98.81 107 SER A C 1
ATOM 743 O O . SER A 1 107 ? 0.816 -8.618 6.840 1.00 98.81 107 SER A O 1
ATOM 745 N N . ASP A 1 108 ? -1.328 -8.329 6.220 1.00 98.75 108 ASP A N 1
ATOM 746 C CA . ASP A 1 108 ? -1.245 -9.110 4.985 1.00 98.75 108 ASP A CA 1
ATOM 747 C C . ASP A 1 108 ? -1.490 -8.251 3.739 1.00 98.75 108 ASP A C 1
ATOM 749 O O . ASP A 1 108 ? -2.374 -7.392 3.708 1.00 98.75 108 ASP A O 1
ATOM 753 N N . PHE A 1 109 ? -0.727 -8.530 2.684 1.00 98.88 109 PHE A N 1
ATOM 754 C CA . PHE A 1 109 ? -0.886 -7.974 1.344 1.00 98.88 109 PHE A CA 1
ATOM 755 C C . PHE A 1 109 ? -1.127 -9.117 0.366 1.00 98.88 109 PHE A C 1
ATOM 757 O O . PHE A 1 109 ? -0.200 -9.863 0.041 1.00 98.88 109 PHE A O 1
ATOM 764 N N . VAL A 1 110 ? -2.363 -9.262 -0.108 1.00 98.88 110 VAL A N 1
ATOM 765 C CA . VAL A 1 110 ? -2.796 -10.438 -0.869 1.00 98.88 110 VAL A CA 1
ATOM 766 C C . VAL A 1 110 ? -3.348 -10.053 -2.235 1.00 98.88 110 VAL A C 1
ATOM 768 O O . VAL A 1 110 ? -4.353 -9.354 -2.339 1.00 98.88 110 VAL A O 1
ATOM 771 N N . GLY A 1 111 ? -2.737 -10.561 -3.305 1.00 98.69 111 GLY A N 1
ATOM 772 C CA . GLY A 1 111 ? -3.297 -10.427 -4.654 1.00 98.69 111 GLY A CA 1
ATOM 773 C C . GLY A 1 111 ? -3.423 -8.986 -5.151 1.00 98.69 111 GLY A C 1
ATOM 774 O O . GLY A 1 111 ? -4.271 -8.715 -5.998 1.00 98.69 111 GLY A O 1
ATOM 775 N N . ASN A 1 112 ? -2.635 -8.054 -4.612 1.00 98.94 112 ASN A N 1
ATOM 776 C CA . ASN A 1 112 ? -2.633 -6.671 -5.074 1.00 98.94 112 ASN A CA 1
ATOM 777 C C . ASN A 1 112 ? -1.831 -6.543 -6.377 1.00 98.94 112 ASN A C 1
ATOM 779 O O . ASN A 1 112 ? -0.910 -7.327 -6.630 1.00 98.94 112 ASN A O 1
ATOM 783 N N . LYS A 1 113 ? -2.183 -5.557 -7.206 1.00 98.81 113 LYS A N 1
ATOM 784 C CA . LYS A 1 113 ? -1.628 -5.402 -8.555 1.00 98.81 113 LYS A CA 1
ATOM 785 C C . LYS A 1 113 ? -1.194 -3.971 -8.863 1.00 98.81 113 LYS A C 1
ATOM 787 O O . LYS A 1 113 ? -1.934 -3.038 -8.582 1.00 98.81 113 LYS A O 1
ATOM 792 N N . ALA A 1 114 ? -0.024 -3.807 -9.480 1.00 98.50 114 ALA A N 1
ATOM 793 C CA . ALA A 1 114 ? 0.449 -2.525 -10.020 1.00 98.50 114 ALA A CA 1
ATOM 794 C C . ALA A 1 114 ? 1.424 -2.705 -11.193 1.00 98.50 114 ALA A C 1
ATOM 796 O O . ALA A 1 114 ? 1.761 -3.834 -11.544 1.00 98.50 114 ALA A O 1
ATOM 797 N N . LEU A 1 115 ? 1.926 -1.624 -11.804 1.00 97.19 115 LEU A N 1
ATOM 798 C CA . LEU A 1 115 ? 3.109 -1.723 -12.675 1.00 97.19 115 LEU A CA 1
ATOM 799 C C . LEU A 1 115 ? 4.388 -1.886 -11.844 1.00 97.19 115 LEU A C 1
ATOM 801 O O . LEU A 1 115 ? 5.221 -2.733 -12.171 1.00 97.19 115 LEU A O 1
ATOM 805 N N . PHE A 1 116 ? 4.509 -1.148 -10.743 1.00 96.94 116 PHE A N 1
ATOM 806 C CA . PHE A 1 116 ? 5.618 -1.250 -9.797 1.00 96.94 116 PHE A CA 1
ATOM 807 C C . PHE A 1 116 ? 5.099 -1.508 -8.386 1.00 96.94 116 PHE A C 1
ATOM 809 O O . PHE A 1 116 ? 4.259 -0.755 -7.896 1.00 96.94 116 PHE A O 1
ATOM 816 N N . GLY A 1 117 ? 5.622 -2.538 -7.718 1.00 97.50 117 GLY A N 1
ATOM 817 C CA . GLY A 1 117 ? 5.241 -2.852 -6.341 1.00 97.50 117 GLY A CA 1
ATOM 818 C C . GLY A 1 117 ? 3.795 -3.322 -6.252 1.00 97.50 117 GLY A C 1
ATOM 819 O O . GLY A 1 117 ? 2.916 -2.543 -5.886 1.00 97.50 117 GLY A O 1
ATOM 820 N N . GLY A 1 118 ? 3.529 -4.585 -6.595 1.00 98.25 118 GLY A N 1
ATOM 821 C CA . GLY A 1 118 ? 2.162 -5.116 -6.562 1.00 98.25 118 GLY A CA 1
ATOM 822 C C . GLY A 1 118 ? 1.533 -4.976 -5.175 1.00 98.25 118 GLY A C 1
ATOM 823 O O . GLY A 1 118 ? 0.421 -4.478 -5.058 1.00 98.25 118 GLY A O 1
ATOM 824 N N . GLY A 1 119 ? 2.272 -5.304 -4.113 1.00 98.56 119 GLY A N 1
ATOM 825 C CA . GLY A 1 119 ? 1.864 -5.043 -2.730 1.00 98.56 119 GLY A CA 1
ATOM 826 C C . GLY A 1 119 ? 2.155 -3.609 -2.285 1.00 98.56 119 GLY A C 1
ATOM 827 O O . GLY A 1 119 ? 1.242 -2.883 -1.894 1.00 98.56 119 GLY A O 1
ATOM 828 N N . LEU A 1 120 ? 3.422 -3.196 -2.349 1.00 98.69 120 LEU A N 1
ATOM 829 C CA . LEU A 1 120 ? 3.876 -1.887 -1.887 1.00 98.69 120 LEU A CA 1
ATOM 830 C C . LEU A 1 120 ? 4.953 -1.307 -2.806 1.00 98.69 120 LEU A C 1
ATOM 832 O O . LEU A 1 120 ? 5.884 -1.999 -3.223 1.00 98.69 120 LEU A O 1
ATOM 836 N N . TYR A 1 121 ? 4.851 -0.008 -3.070 1.00 98.25 121 TYR A N 1
ATOM 837 C CA . TYR A 1 121 ? 5.891 0.769 -3.736 1.00 98.25 121 TYR A CA 1
ATOM 838 C C . TYR A 1 121 ? 6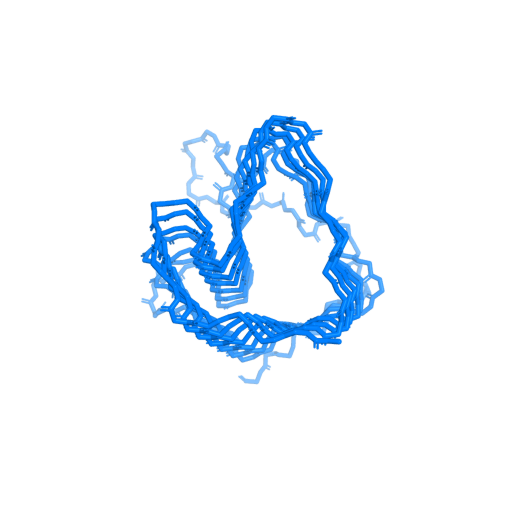.281 1.974 -2.883 1.00 98.25 121 TYR A C 1
ATOM 840 O O . TYR A 1 121 ? 5.414 2.657 -2.338 1.00 98.25 121 TYR A O 1
ATOM 848 N N . MET A 1 122 ? 7.579 2.269 -2.818 1.00 96.19 122 MET A N 1
ATOM 849 C CA . MET A 1 122 ? 8.098 3.459 -2.140 1.00 96.19 122 MET A CA 1
ATOM 850 C C . MET A 1 122 ? 9.099 4.220 -3.005 1.00 96.19 122 MET A C 1
ATOM 852 O O . MET A 1 122 ? 9.935 3.599 -3.667 1.00 96.19 122 MET A O 1
ATOM 856 N N . GLN A 1 123 ? 9.049 5.557 -2.963 1.00 95.12 123 GLN A N 1
ATOM 857 C CA . GLN A 1 123 ? 10.014 6.407 -3.660 1.00 95.12 123 GLN A CA 1
ATOM 858 C C . GLN A 1 123 ? 10.421 7.698 -2.951 1.00 95.12 123 GLN A C 1
ATOM 860 O O . GLN A 1 123 ? 9.803 8.145 -1.984 1.00 95.12 123 GLN A O 1
ATOM 865 N N . GLY A 1 124 ? 11.473 8.322 -3.488 1.00 91.88 124 GLY A N 1
ATOM 866 C CA . GLY A 1 124 ? 12.015 9.575 -2.976 1.00 91.88 124 GLY A CA 1
ATOM 867 C C . GLY A 1 124 ? 12.677 9.334 -1.628 1.00 91.88 124 GLY A C 1
ATOM 868 O O . GLY A 1 124 ? 13.569 8.499 -1.522 1.00 91.88 124 GLY A O 1
ATOM 869 N N . GLU A 1 125 ? 12.202 10.012 -0.592 1.00 93.00 125 GLU A N 1
ATOM 870 C CA . GLU A 1 125 ? 12.714 9.901 0.780 1.00 93.00 125 GLU A CA 1
ATOM 871 C C . GLU A 1 125 ? 11.746 9.157 1.720 1.00 93.00 125 GLU A C 1
ATOM 873 O O . GLU A 1 125 ? 11.682 9.439 2.911 1.00 93.00 125 GLU A O 1
ATOM 878 N N . ALA A 1 126 ? 10.929 8.251 1.179 1.00 95.06 126 ALA A N 1
ATOM 879 C CA . ALA A 1 126 ? 10.013 7.436 1.968 1.00 95.06 126 ALA A CA 1
ATOM 880 C C . ALA A 1 126 ? 10.746 6.352 2.778 1.00 95.06 126 ALA A C 1
ATOM 882 O O . ALA A 1 126 ? 11.683 5.738 2.287 1.00 95.06 126 ALA A O 1
ATOM 883 N N . SER A 1 127 ? 10.275 6.037 3.980 1.00 93.12 127 SER A N 1
ATOM 884 C CA . SER A 1 127 ? 10.769 4.916 4.786 1.00 93.12 127 SER A CA 1
ATOM 885 C C . SER A 1 127 ? 9.645 3.946 5.136 1.00 93.12 127 SER A C 1
ATOM 887 O O . SER A 1 127 ? 8.472 4.324 5.228 1.00 93.12 127 SER A O 1
ATOM 889 N N . VAL A 1 128 ? 10.000 2.674 5.319 1.00 96.19 128 VAL A N 1
ATOM 890 C CA . VAL A 1 128 ? 9.053 1.644 5.757 1.00 96.19 128 VAL A CA 1
ATOM 891 C C . VAL A 1 128 ? 9.687 0.717 6.786 1.00 96.19 128 VAL A C 1
ATOM 893 O O . VAL A 1 128 ? 10.854 0.354 6.657 1.00 96.19 128 VAL A O 1
ATOM 896 N N . ASN A 1 129 ? 8.912 0.320 7.791 1.00 96.69 129 ASN A N 1
ATOM 897 C CA . ASN A 1 129 ? 9.237 -0.751 8.725 1.00 96.69 129 ASN A CA 1
ATOM 898 C C . ASN A 1 129 ? 8.142 -1.826 8.668 1.00 96.69 129 ASN A C 1
ATOM 900 O O . ASN A 1 129 ? 6.957 -1.515 8.812 1.00 96.69 129 ASN A O 1
ATOM 904 N N . LEU A 1 130 ? 8.541 -3.071 8.413 1.00 97.50 130 LEU A N 1
ATOM 905 C CA . LEU A 1 130 ? 7.671 -4.231 8.264 1.00 97.50 130 LEU A CA 1
ATOM 906 C C . LEU A 1 130 ? 8.034 -5.275 9.322 1.00 97.50 130 LEU A C 1
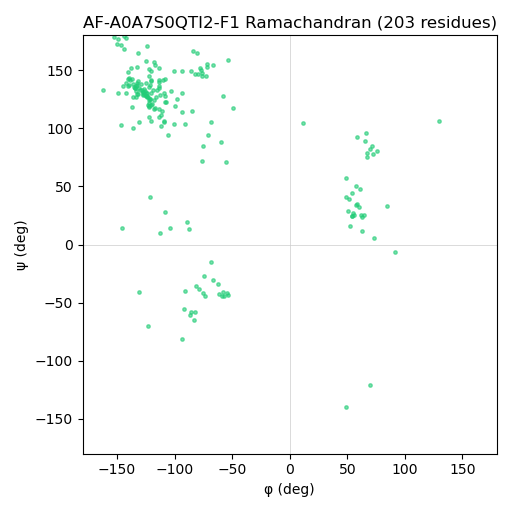ATOM 908 O O . LEU A 1 130 ? 9.152 -5.778 9.303 1.00 97.50 130 LEU A O 1
ATOM 912 N N . SER A 1 131 ? 7.082 -5.652 10.175 1.00 96.81 131 SER A N 1
ATOM 913 C CA . SER A 1 131 ? 7.233 -6.751 11.140 1.00 96.81 131 SER A CA 1
ATOM 914 C C . SER A 1 131 ? 6.008 -7.663 11.140 1.00 96.81 131 SER A C 1
ATOM 916 O O . SER A 1 131 ? 4.872 -7.192 11.136 1.00 96.81 131 SER A O 1
ATOM 918 N N . LEU A 1 132 ? 6.214 -8.984 11.131 1.00 97.31 132 LEU A N 1
ATOM 919 C CA . LEU A 1 132 ? 5.125 -9.972 11.056 1.00 97.31 132 LEU A CA 1
ATOM 920 C C . LEU A 1 132 ? 4.194 -9.724 9.853 1.00 97.31 132 LEU A C 1
ATOM 922 O O . LEU A 1 132 ? 2.973 -9.740 9.984 1.00 97.31 132 LEU A O 1
ATOM 926 N N . VAL A 1 133 ? 4.772 -9.440 8.684 1.00 98.19 133 VAL A N 1
ATOM 927 C CA . VAL A 1 133 ? 4.025 -9.086 7.465 1.00 98.19 133 VAL A CA 1
ATOM 928 C C . VAL A 1 133 ? 4.113 -10.198 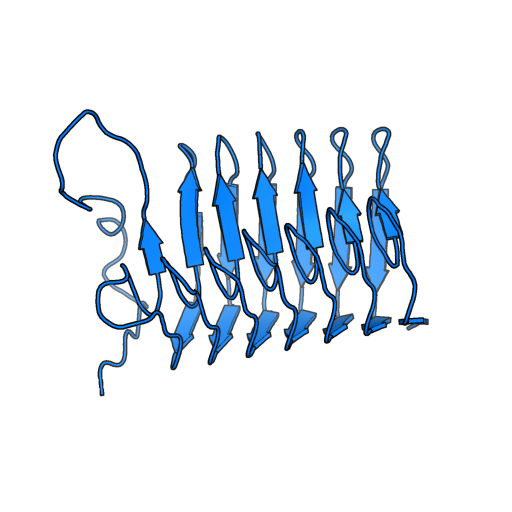6.427 1.00 98.19 133 VAL A C 1
ATOM 930 O O . VAL A 1 133 ? 5.180 -10.775 6.216 1.00 98.19 133 VAL A O 1
ATOM 933 N N . SER A 1 134 ? 3.014 -10.458 5.719 1.00 98.19 134 SER A N 1
ATOM 934 C CA . SER A 1 134 ? 2.999 -11.356 4.562 1.00 98.19 134 SER A CA 1
ATOM 935 C C . SER A 1 134 ? 2.655 -10.616 3.271 1.00 98.19 134 SER A C 1
ATOM 937 O O . SER A 1 134 ? 1.682 -9.870 3.203 1.00 98.19 134 SER A O 1
ATOM 939 N N . PHE A 1 135 ? 3.425 -10.868 2.216 1.00 98.62 135 PHE A N 1
ATOM 940 C CA . PHE A 1 135 ? 3.091 -10.519 0.840 1.00 98.62 135 PHE A CA 1
ATOM 941 C C . PHE A 1 135 ? 2.843 -11.804 0.061 1.00 98.62 135 PHE A C 1
ATOM 943 O O . PHE A 1 135 ? 3.778 -12.565 -0.208 1.00 98.62 135 PHE A O 1
ATOM 950 N N . TYR A 1 136 ? 1.595 -12.031 -0.337 1.00 98.12 136 TYR A N 1
ATOM 951 C CA . TYR A 1 136 ? 1.166 -13.248 -1.009 1.00 98.12 136 TYR A CA 1
ATOM 952 C C . TYR A 1 136 ? 0.512 -12.962 -2.362 1.00 98.12 136 TYR A C 1
ATOM 954 O O . TYR A 1 136 ? -0.468 -12.223 -2.453 1.00 98.12 136 TYR A O 1
ATOM 962 N N . SER A 1 137 ? 1.002 -13.612 -3.419 1.00 98.00 137 SER A N 1
ATOM 963 C CA . SER A 1 137 ? 0.373 -13.595 -4.748 1.00 98.00 137 SER A CA 1
ATOM 964 C C . SER A 1 137 ? 0.150 -12.197 -5.351 1.00 98.00 137 SER A C 1
ATOM 966 O O . SER A 1 137 ? -0.747 -12.018 -6.175 1.00 98.00 137 SER A O 1
ATOM 968 N N . ASN A 1 138 ? 0.945 -11.201 -4.960 1.00 98.69 138 ASN A N 1
ATOM 969 C CA . ASN A 1 138 ? 0.887 -9.866 -5.547 1.00 98.69 138 ASN A CA 1
ATOM 970 C C . ASN A 1 138 ? 1.580 -9.846 -6.922 1.00 98.69 138 ASN A C 1
ATOM 972 O O . ASN A 1 138 ? 2.514 -10.612 -7.186 1.00 98.69 138 ASN A O 1
ATOM 976 N N . GLU A 1 139 ? 1.119 -8.968 -7.809 1.00 98.38 139 GLU A N 1
ATOM 977 C CA . GLU A 1 139 ? 1.564 -8.894 -9.200 1.00 98.38 139 GLU A CA 1
ATOM 978 C C . GLU A 1 139 ? 2.054 -7.491 -9.560 1.00 98.38 139 GLU A C 1
ATOM 980 O O . GLU A 1 139 ? 1.344 -6.503 -9.384 1.00 98.38 139 GLU A O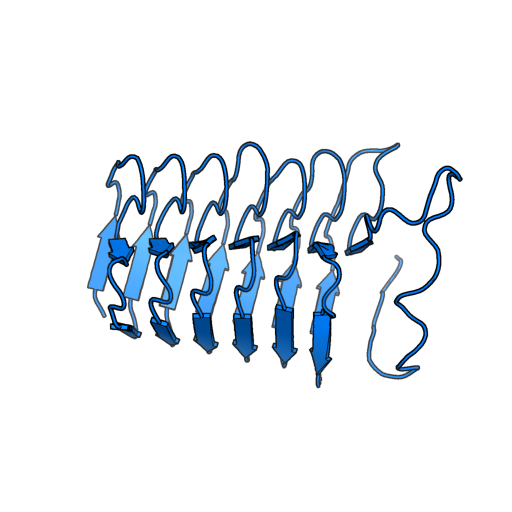 1
ATOM 985 N N . ALA A 1 140 ? 3.252 -7.409 -10.133 1.00 97.19 140 ALA A N 1
ATOM 986 C CA . ALA A 1 140 ? 3.763 -6.190 -10.745 1.00 97.19 140 ALA A CA 1
ATOM 987 C C . ALA A 1 140 ? 3.904 -6.366 -12.257 1.00 97.19 140 ALA A C 1
ATOM 989 O O . ALA A 1 140 ? 4.335 -7.418 -12.710 1.00 97.19 140 ALA A O 1
ATOM 990 N N . GLY A 1 141 ? 3.602 -5.342 -13.051 1.00 93.94 141 GLY A N 1
ATOM 991 C CA . GLY A 1 141 ? 3.813 -5.366 -14.502 1.00 93.94 141 GLY A CA 1
ATOM 992 C C . GLY A 1 141 ? 5.279 -5.214 -14.926 1.00 93.94 141 GLY A C 1
ATOM 993 O O . GLY A 1 141 ? 5.652 -5.691 -15.994 1.00 93.94 141 GLY A O 1
ATOM 994 N N . ILE A 1 142 ? 6.111 -4.559 -14.109 1.00 91.38 142 ILE A N 1
ATOM 995 C CA . ILE A 1 142 ? 7.491 -4.186 -14.464 1.00 91.38 142 ILE A CA 1
ATOM 996 C C . ILE A 1 142 ? 8.502 -4.569 -13.383 1.00 91.38 142 ILE A C 1
ATOM 998 O O . ILE A 1 142 ? 9.617 -4.983 -13.709 1.00 91.38 142 ILE A O 1
ATOM 1002 N N . CYS A 1 143 ? 8.181 -4.384 -12.102 1.00 91.00 143 CYS A N 1
ATOM 1003 C CA . CYS A 1 143 ? 9.172 -4.598 -11.048 1.00 91.00 143 CYS A CA 1
ATOM 1004 C C . CYS A 1 143 ? 8.535 -4.767 -9.667 1.00 91.00 143 CYS A C 1
ATOM 1006 O O . CYS A 1 143 ? 7.680 -3.974 -9.274 1.00 91.00 143 CYS A O 1
ATOM 1008 N N . GLY A 1 144 ? 8.984 -5.790 -8.931 1.00 93.56 144 GLY A N 1
ATOM 1009 C CA . GLY A 1 144 ? 8.630 -6.015 -7.530 1.00 93.56 144 GLY A CA 1
ATOM 1010 C C . GLY A 1 144 ? 7.195 -6.486 -7.341 1.00 93.56 144 GLY A C 1
ATOM 1011 O O . GLY A 1 144 ? 6.341 -5.696 -6.949 1.00 93.56 144 GLY A O 1
ATOM 1012 N N . GLY A 1 145 ? 6.913 -7.767 -7.601 1.00 94.81 145 GLY A N 1
ATOM 1013 C CA . GLY A 1 145 ? 5.558 -8.310 -7.434 1.00 94.81 145 GLY A CA 1
ATOM 1014 C C . GLY A 1 145 ? 4.997 -8.060 -6.034 1.00 94.81 145 GLY A C 1
ATOM 1015 O O . GLY A 1 145 ? 3.864 -7.618 -5.911 1.00 94.81 145 GLY A O 1
ATOM 1016 N N . ALA A 1 146 ? 5.808 -8.221 -4.986 1.00 97.12 146 ALA A N 1
ATOM 1017 C CA . ALA A 1 146 ? 5.471 -7.763 -3.639 1.00 97.12 146 ALA A CA 1
ATOM 1018 C C . ALA A 1 146 ? 5.868 -6.302 -3.423 1.00 97.12 146 ALA A C 1
ATOM 1020 O O . ALA A 1 146 ? 5.019 -5.469 -3.119 1.00 97.12 146 ALA A O 1
ATOM 1021 N N . LEU A 1 147 ? 7.162 -6.009 -3.554 1.00 97.25 147 LEU A N 1
ATOM 1022 C CA . LEU A 1 147 ? 7.773 -4.770 -3.083 1.00 97.25 147 LEU A CA 1
ATOM 1023 C C . LEU A 1 147 ? 8.664 -4.172 -4.165 1.00 97.25 147 LEU A C 1
ATOM 1025 O O . LEU A 1 147 ? 9.555 -4.848 -4.681 1.00 97.25 147 LEU A O 1
ATOM 1029 N N . ALA A 1 148 ? 8.480 -2.891 -4.453 1.00 95.81 148 ALA A N 1
ATOM 1030 C CA . ALA A 1 148 ? 9.397 -2.121 -5.283 1.00 95.81 148 ALA A CA 1
ATOM 1031 C C . ALA A 1 148 ? 9.947 -0.926 -4.495 1.00 95.81 148 ALA A C 1
ATOM 1033 O O . ALA A 1 148 ? 9.200 -0.072 -4.017 1.00 95.81 148 ALA A O 1
ATOM 1034 N N . LEU A 1 149 ? 11.271 -0.900 -4.338 1.00 94.25 149 LEU A N 1
ATOM 1035 C CA . LEU A 1 149 ? 11.991 0.015 -3.457 1.00 94.25 149 LEU A CA 1
ATOM 1036 C C . LEU A 1 149 ? 12.807 1.001 -4.301 1.00 94.25 149 LEU A C 1
ATOM 1038 O O . LEU A 1 149 ? 13.867 0.652 -4.824 1.00 94.25 149 LEU A O 1
ATOM 1042 N N . ASN A 1 150 ? 12.308 2.227 -4.451 1.00 92.31 150 ASN A N 1
ATOM 1043 C CA . ASN A 1 150 ? 12.935 3.312 -5.211 1.00 92.31 150 ASN A CA 1
ATOM 1044 C C . ASN A 1 150 ? 13.198 4.547 -4.331 1.00 92.31 150 ASN A C 1
ATOM 1046 O O . ASN A 1 150 ? 12.935 5.686 -4.723 1.00 92.31 150 ASN A O 1
ATOM 1050 N N . SER A 1 151 ? 13.655 4.324 -3.101 1.00 88.19 151 SER A N 1
ATOM 1051 C CA . SER A 1 151 ? 13.876 5.390 -2.129 1.00 88.19 151 SER A CA 1
ATOM 1052 C C . SER A 1 151 ? 15.314 5.428 -1.642 1.00 88.19 151 SER A C 1
ATOM 1054 O O . SER A 1 151 ? 15.927 4.382 -1.455 1.00 88.19 151 SER A O 1
ATOM 1056 N N . SER A 1 152 ? 15.818 6.639 -1.392 1.00 87.75 152 SER A N 1
ATOM 1057 C CA . SER A 1 152 ? 17.090 6.886 -0.705 1.00 87.75 152 SER A CA 1
ATOM 1058 C C . SER A 1 152 ? 17.064 6.494 0.776 1.00 87.75 152 SER A C 1
ATOM 1060 O O . SER A 1 152 ? 18.123 6.392 1.393 1.00 87.75 152 SER A O 1
ATOM 1062 N N . HIS A 1 153 ? 15.876 6.277 1.345 1.00 87.19 153 HIS A N 1
ATOM 1063 C CA . HIS A 1 153 ? 15.694 5.831 2.717 1.00 87.19 153 HIS A CA 1
ATOM 1064 C C . HIS A 1 153 ? 15.411 4.319 2.772 1.00 87.19 153 HIS A C 1
ATOM 1066 O O . HIS A 1 153 ? 14.852 3.741 1.836 1.00 87.19 153 HIS A O 1
ATOM 1072 N N . PRO A 1 154 ? 15.827 3.651 3.860 1.00 83.88 154 PRO A N 1
ATOM 1073 C CA . PRO A 1 154 ? 15.759 2.200 3.961 1.00 83.88 154 PRO A CA 1
ATOM 1074 C C . PRO A 1 154 ? 14.330 1.670 4.139 1.00 83.88 154 PRO A C 1
ATOM 1076 O O . PRO A 1 154 ? 13.459 2.311 4.732 1.00 83.88 154 PRO A O 1
ATOM 1079 N N . ALA A 1 155 ? 14.143 0.432 3.680 1.00 89.31 155 ALA A N 1
ATOM 1080 C CA . ALA A 1 155 ? 13.058 -0.446 4.093 1.00 89.31 155 ALA A CA 1
ATOM 1081 C C . ALA A 1 155 ? 13.592 -1.427 5.146 1.00 89.31 155 ALA A C 1
ATOM 1083 O O . ALA A 1 155 ? 14.515 -2.194 4.865 1.00 89.31 155 ALA A O 1
ATOM 1084 N N . TYR A 1 156 ? 13.028 -1.393 6.350 1.00 90.56 156 TYR A N 1
ATOM 1085 C CA . TYR A 1 156 ? 13.380 -2.288 7.445 1.00 90.56 156 TYR A CA 1
ATOM 1086 C C . TYR A 1 156 ? 12.455 -3.503 7.452 1.00 90.56 156 TYR A C 1
ATOM 1088 O O . TYR A 1 156 ? 11.233 -3.370 7.380 1.00 90.56 156 TYR A O 1
ATOM 1096 N N . PHE A 1 157 ? 13.064 -4.682 7.535 1.00 91.75 157 PHE A N 1
ATOM 1097 C CA . PHE A 1 157 ? 12.389 -5.965 7.670 1.00 91.75 157 PHE A CA 1
ATOM 1098 C C . PHE A 1 157 ? 12.757 -6.506 9.045 1.00 91.75 157 PHE A C 1
ATOM 1100 O O . PHE A 1 157 ? 13.913 -6.848 9.297 1.00 91.75 157 PHE A O 1
ATOM 1107 N N . GLU A 1 158 ? 11.781 -6.519 9.934 1.00 88.75 158 GLU A N 1
ATOM 1108 C CA . GLU A 1 158 ? 11.903 -6.958 11.314 1.00 88.75 158 GLU A CA 1
ATOM 1109 C C . GLU A 1 158 ? 11.065 -8.223 11.517 1.00 88.75 158 GLU A C 1
ATOM 1111 O O . GLU A 1 158 ? 10.073 -8.460 10.826 1.00 88.75 158 GLU A O 1
ATOM 1116 N N . ASP A 1 159 ? 11.470 -9.064 12.467 1.00 93.44 159 ASP A N 1
ATOM 1117 C CA . ASP A 1 159 ? 10.805 -10.337 12.751 1.00 93.44 159 ASP A CA 1
ATOM 1118 C C . ASP A 1 159 ? 10.549 -11.177 11.476 1.00 93.44 159 ASP A C 1
ATOM 1120 O O . ASP A 1 159 ? 11.400 -11.284 10.591 1.00 93.44 159 ASP A O 1
ATOM 1124 N N . SER A 1 160 ? 9.386 -11.824 11.382 1.00 92.31 160 SER A N 1
ATOM 1125 C CA . SER A 1 160 ? 9.007 -12.602 10.207 1.00 92.31 160 SER A CA 1
ATOM 1126 C C . SER A 1 160 ? 8.384 -11.706 9.137 1.00 92.31 160 SER A C 1
ATOM 1128 O O . SER A 1 160 ? 7.282 -11.193 9.319 1.00 92.31 160 SER A O 1
ATOM 1130 N N . VAL A 1 161 ? 9.047 -11.571 7.987 1.00 93.62 161 VAL A N 1
ATOM 1131 C CA . VAL A 1 161 ? 8.427 -11.032 6.770 1.00 93.62 161 VAL A CA 1
ATOM 1132 C C . VAL A 1 161 ? 8.430 -12.108 5.692 1.00 93.62 161 VAL A C 1
ATOM 1134 O O . VAL A 1 161 ? 9.483 -12.576 5.261 1.00 93.62 161 VAL A O 1
ATOM 1137 N N . THR A 1 162 ? 7.240 -12.519 5.257 1.00 94.56 162 THR A N 1
ATOM 1138 C CA . THR A 1 162 ? 7.063 -13.584 4.262 1.00 94.56 162 THR A CA 1
ATOM 1139 C C . THR A 1 162 ? 6.717 -12.989 2.905 1.00 94.56 162 THR A C 1
ATOM 1141 O O . THR A 1 162 ? 5.839 -12.140 2.795 1.00 94.56 162 THR A O 1
ATOM 1144 N N . ILE A 1 163 ? 7.396 -13.438 1.849 1.00 95.62 163 ILE A N 1
ATOM 1145 C CA . ILE A 1 163 ? 7.166 -12.986 0.473 1.00 95.62 163 ILE A CA 1
ATOM 1146 C C . ILE A 1 163 ? 7.041 -14.226 -0.398 1.00 95.62 163 ILE A C 1
ATOM 1148 O O . ILE A 1 163 ? 8.036 -14.885 -0.692 1.00 95.62 163 ILE A O 1
ATOM 1152 N N . HIS A 1 164 ? 5.818 -14.552 -0.806 1.00 93.19 164 HIS A N 1
ATOM 1153 C CA . HIS A 1 164 ? 5.525 -15.825 -1.453 1.00 93.19 164 HIS A CA 1
ATOM 1154 C C . HIS A 1 164 ? 4.523 -15.699 -2.610 1.00 93.19 164 HIS A C 1
ATOM 1156 O O . HIS A 1 164 ? 3.599 -14.891 -2.567 1.00 93.19 164 HIS A O 1
ATOM 1162 N N . PHE A 1 165 ? 4.731 -16.477 -3.677 1.00 95.94 165 PHE A N 1
ATOM 1163 C CA . PHE A 1 165 ? 3.942 -16.464 -4.924 1.00 95.94 165 PHE A CA 1
ATOM 1164 C C . PHE A 1 165 ? 3.759 -15.100 -5.609 1.00 95.94 165 PHE A C 1
ATOM 1166 O O . PHE A 1 165 ? 2.906 -14.949 -6.481 1.00 95.94 165 PHE A O 1
ATOM 1173 N N . ASN A 1 166 ? 4.561 -14.098 -5.256 1.00 97.00 166 ASN A N 1
ATOM 1174 C CA . ASN A 1 166 ? 4.525 -12.808 -5.932 1.00 97.00 166 ASN A CA 1
ATOM 1175 C C . ASN A 1 166 ? 5.220 -12.909 -7.293 1.00 97.00 166 ASN A C 1
ATOM 1177 O O . ASN A 1 166 ? 6.203 -13.642 -7.440 1.00 97.00 166 ASN A O 1
ATOM 1181 N N . ARG A 1 167 ? 4.717 -12.177 -8.290 1.00 95.88 167 ARG A N 1
ATOM 1182 C CA . ARG A 1 167 ? 5.217 -12.278 -9.664 1.00 95.88 167 ARG A CA 1
ATOM 1183 C C . ARG A 1 167 ? 5.372 -10.934 -10.359 1.00 95.88 167 ARG A C 1
ATOM 1185 O O . ARG A 1 167 ? 4.620 -9.994 -10.121 1.00 95.88 167 ARG A O 1
ATOM 1192 N N . ALA A 1 168 ? 6.310 -10.911 -11.295 1.00 92.38 168 ALA A N 1
ATOM 1193 C CA . ALA A 1 168 ? 6.390 -9.935 -12.369 1.00 92.38 168 ALA A CA 1
ATOM 1194 C C . ALA A 1 168 ? 6.638 -10.686 -13.698 1.00 92.38 168 ALA A C 1
ATOM 1196 O O . ALA A 1 168 ? 7.161 -11.804 -13.647 1.00 92.38 168 ALA A O 1
ATOM 1197 N N . PRO A 1 169 ? 6.232 -10.151 -14.868 1.00 87.00 169 PRO A N 1
ATOM 1198 C CA . PRO A 1 169 ? 6.401 -10.808 -16.165 1.00 87.00 169 PRO A CA 1
ATOM 1199 C C . PRO A 1 169 ? 7.840 -11.236 -16.479 1.00 87.00 169 PRO A C 1
ATOM 1201 O O . PRO A 1 169 ? 8.805 -10.682 -15.964 1.00 87.00 169 PRO A O 1
ATOM 1204 N N . ALA A 1 170 ? 8.009 -12.189 -17.397 1.00 74.06 170 ALA A N 1
ATOM 1205 C CA . ALA A 1 170 ? 9.336 -12.537 -17.900 1.00 74.06 170 ALA A CA 1
ATOM 1206 C C . ALA A 1 170 ? 10.021 -11.298 -18.517 1.00 74.06 170 ALA A C 1
ATOM 1208 O O . ALA A 1 170 ? 9.438 -10.621 -19.362 1.00 74.06 170 ALA A O 1
ATOM 1209 N N . GLY A 1 171 ? 11.249 -10.999 -18.081 1.00 73.44 171 GLY A N 1
ATOM 1210 C CA . GLY A 1 171 ? 11.983 -9.784 -18.465 1.00 73.44 171 GLY A CA 1
ATOM 1211 C C . GLY A 1 171 ? 11.784 -8.585 -17.527 1.00 73.44 171 GLY A C 1
ATOM 1212 O O . GLY A 1 171 ? 12.483 -7.587 -17.678 1.00 73.44 171 GLY A O 1
ATOM 1213 N N . ALA A 1 172 ? 10.882 -8.691 -16.546 1.00 81.44 172 ALA A N 1
ATOM 1214 C CA . ALA A 1 172 ? 10.754 -7.761 -15.428 1.00 81.44 172 ALA A CA 1
ATOM 1215 C C . ALA A 1 172 ? 11.786 -8.053 -14.323 1.00 81.44 172 ALA A C 1
ATOM 1217 O O . ALA A 1 172 ? 12.363 -9.140 -14.250 1.00 81.44 172 ALA A O 1
ATOM 1218 N N . ASN A 1 173 ? 11.979 -7.094 -13.417 1.00 81.81 173 ASN A N 1
ATOM 1219 C CA . ASN A 1 173 ? 12.919 -7.231 -12.305 1.00 81.81 173 ASN A CA 1
ATOM 1220 C C . ASN A 1 173 ? 12.200 -7.653 -11.016 1.00 81.81 173 ASN A C 1
ATOM 1222 O O . ASN A 1 173 ? 11.293 -6.966 -10.559 1.00 81.81 173 ASN A O 1
ATOM 1226 N N . GLY A 1 174 ? 12.646 -8.748 -10.395 1.00 80.81 174 GLY A N 1
ATOM 1227 C CA . GLY A 1 174 ? 12.226 -9.152 -9.048 1.00 80.81 174 GLY A CA 1
ATOM 1228 C C . GLY A 1 174 ? 10.751 -9.555 -8.926 1.00 80.81 174 GLY A C 1
ATOM 1229 O O . GLY A 1 174 ? 9.883 -8.718 -8.687 1.00 80.81 174 GLY A O 1
ATOM 1230 N N . GLY A 1 175 ? 10.460 -10.860 -9.004 1.00 83.38 175 GLY A N 1
ATOM 1231 C CA . GLY A 1 175 ? 9.104 -11.383 -8.773 1.00 83.38 175 GLY A CA 1
ATOM 1232 C C . GLY A 1 175 ? 8.583 -11.111 -7.355 1.00 83.38 175 GLY A C 1
ATOM 1233 O O . GLY A 1 175 ? 7.408 -10.817 -7.179 1.00 83.38 175 GLY A O 1
ATOM 1234 N N . GLY A 1 176 ? 9.469 -11.117 -6.355 1.00 89.31 176 GLY A N 1
ATOM 1235 C CA . GLY A 1 176 ? 9.171 -10.702 -4.981 1.00 89.31 176 GLY A CA 1
ATOM 1236 C C . GLY A 1 176 ? 9.515 -9.235 -4.735 1.00 89.31 176 GLY A C 1
ATOM 1237 O O . GLY A 1 176 ? 8.643 -8.371 -4.774 1.00 89.31 176 GLY A O 1
ATOM 1238 N N . ILE A 1 177 ? 10.795 -8.961 -4.484 1.00 93.94 177 ILE A N 1
ATOM 1239 C CA . ILE A 1 177 ? 11.316 -7.613 -4.224 1.00 93.94 177 ILE A CA 1
ATOM 1240 C C . ILE A 1 177 ? 12.135 -7.134 -5.420 1.00 93.94 177 ILE A C 1
ATOM 1242 O O . ILE A 1 177 ? 12.898 -7.904 -6.004 1.00 93.94 177 ILE A O 1
ATOM 1246 N N . CYS A 1 178 ? 12.025 -5.852 -5.740 1.00 90.81 178 CYS A N 1
ATOM 1247 C CA . CYS A 1 178 ? 12.850 -5.173 -6.724 1.00 90.81 178 CYS A CA 1
ATOM 1248 C C . CYS A 1 178 ? 13.356 -3.838 -6.161 1.00 90.81 178 CYS A C 1
ATOM 1250 O O . CYS A 1 178 ? 12.584 -3.063 -5.604 1.00 90.81 178 CYS A O 1
ATOM 1252 N N . THR A 1 179 ? 14.653 -3.560 -6.295 1.00 87.94 179 THR A N 1
ATOM 1253 C CA . THR A 1 179 ? 15.277 -2.298 -5.863 1.00 87.94 179 THR A CA 1
ATOM 1254 C C . THR A 1 179 ? 15.655 -1.471 -7.088 1.00 87.94 179 THR A C 1
ATOM 1256 O O . THR A 1 179 ? 16.331 -1.984 -7.977 1.00 87.94 179 THR A O 1
ATOM 1259 N N . LEU A 1 180 ? 15.238 -0.206 -7.138 1.00 76.69 180 LEU A N 1
ATOM 1260 C CA . LEU A 1 180 ? 15.352 0.677 -8.309 1.00 76.69 180 LEU A CA 1
ATOM 1261 C C . LEU A 1 180 ? 16.316 1.855 -8.113 1.00 76.69 180 LEU A C 1
ATOM 1263 O O . LEU A 1 180 ? 16.362 2.749 -8.956 1.00 76.69 180 LEU A O 1
ATOM 1267 N N . LEU A 1 181 ? 17.084 1.856 -7.021 1.00 61.06 181 LEU A N 1
ATOM 1268 C CA . LEU A 1 181 ? 18.010 2.933 -6.687 1.00 61.06 181 LEU A CA 1
ATOM 1269 C C . LEU A 1 181 ? 18.904 3.306 -7.878 1.00 61.06 181 LEU A C 1
ATOM 1271 O O . LEU A 1 181 ? 19.703 2.501 -8.360 1.00 61.06 181 LEU A O 1
ATOM 1275 N N . ARG A 1 182 ? 18.762 4.554 -8.338 1.00 47.97 182 ARG A N 1
ATOM 1276 C CA . ARG A 1 182 ? 19.711 5.189 -9.251 1.00 47.97 182 ARG A CA 1
ATOM 1277 C C . ARG A 1 182 ? 20.992 5.490 -8.477 1.00 47.97 182 ARG A C 1
ATOM 1279 O O . ARG A 1 182 ? 21.106 6.549 -7.875 1.00 47.97 182 ARG A O 1
ATOM 1286 N N . GLU A 1 183 ? 21.957 4.584 -8.545 1.00 44.47 183 GLU A N 1
ATOM 1287 C CA . GLU A 1 183 ? 23.356 4.999 -8.620 1.00 44.47 183 GLU A CA 1
ATOM 1288 C C . GLU A 1 183 ? 23.722 5.062 -10.106 1.00 44.47 183 GLU A C 1
ATOM 1290 O O . GLU A 1 183 ? 23.640 4.073 -10.833 1.00 44.47 183 GLU A O 1
ATOM 1295 N N . ASP A 1 184 ? 23.992 6.275 -10.572 1.00 41.38 184 ASP A N 1
ATOM 1296 C CA . ASP A 1 184 ? 24.727 6.653 -11.776 1.00 41.38 184 ASP A CA 1
ATOM 1297 C C . ASP A 1 184 ? 25.032 5.524 -12.788 1.00 41.38 184 ASP A C 1
ATOM 1299 O O . ASP A 1 184 ? 25.965 4.737 -12.651 1.00 41.38 184 ASP A O 1
ATOM 1303 N N . ASN A 1 185 ? 24.279 5.518 -13.892 1.00 36.97 185 ASN A N 1
ATOM 1304 C CA . ASN A 1 185 ? 24.726 5.064 -15.214 1.00 36.97 185 ASN A CA 1
ATOM 1305 C C . ASN A 1 185 ? 25.401 3.685 -15.366 1.00 36.97 185 ASN A C 1
ATOM 1307 O O . ASN A 1 185 ? 26.122 3.489 -16.344 1.00 36.97 185 ASN A O 1
ATOM 1311 N N . THR A 1 186 ? 25.115 2.675 -14.541 1.00 36.41 186 THR A N 1
ATOM 1312 C CA . THR A 1 186 ? 25.395 1.285 -14.947 1.00 36.41 186 THR A CA 1
ATOM 1313 C C . THR A 1 186 ? 24.314 0.310 -14.486 1.00 36.41 186 THR A C 1
ATOM 1315 O O . THR A 1 186 ? 23.924 0.276 -13.327 1.00 36.41 186 THR A O 1
ATOM 1318 N N . ASN A 1 187 ? 23.835 -0.503 -15.431 1.00 38.47 187 ASN A N 1
ATOM 1319 C CA . ASN A 1 187 ? 22.880 -1.605 -15.281 1.00 38.47 187 ASN A CA 1
ATOM 1320 C C . ASN A 1 187 ? 23.307 -2.660 -14.244 1.00 38.47 187 ASN A C 1
ATOM 1322 O O . ASN A 1 187 ? 23.655 -3.779 -14.626 1.00 38.47 187 ASN A O 1
ATOM 1326 N N . LYS A 1 188 ? 23.281 -2.354 -12.945 1.00 36.38 188 LYS A N 1
ATOM 1327 C CA . LYS A 1 188 ? 23.501 -3.343 -11.888 1.00 36.38 188 LYS A CA 1
ATOM 1328 C C . LYS A 1 188 ? 22.678 -3.019 -10.647 1.00 36.38 188 LYS A C 1
ATOM 1330 O O . LYS A 1 188 ? 23.044 -2.186 -9.832 1.00 36.38 188 LYS A O 1
ATOM 1335 N N . CYS A 1 189 ? 21.589 -3.767 -10.496 1.00 38.47 189 CYS A N 1
ATOM 1336 C CA . CYS A 1 189 ? 20.864 -3.956 -9.247 1.00 38.47 189 CYS A CA 1
ATOM 1337 C C . CYS A 1 189 ? 21.828 -4.572 -8.210 1.00 38.47 189 CYS A C 1
ATOM 1339 O O . CYS A 1 189 ? 21.962 -5.791 -8.140 1.00 38.47 189 CYS A O 1
ATOM 1341 N N . HIS A 1 190 ? 22.570 -3.758 -7.454 1.00 36.38 190 HIS A N 1
ATOM 1342 C CA . HIS A 1 190 ? 23.444 -4.241 -6.386 1.00 36.38 190 HIS A CA 1
ATOM 1343 C C . HIS A 1 190 ? 23.389 -3.349 -5.143 1.00 36.38 190 HIS A C 1
ATOM 1345 O O . HIS A 1 190 ? 23.481 -2.134 -5.228 1.00 36.38 190 HIS A O 1
ATOM 1351 N N . ARG A 1 191 ? 23.345 -4.047 -3.997 1.00 39.00 191 ARG A N 1
ATOM 1352 C CA . ARG A 1 191 ? 23.464 -3.601 -2.598 1.00 39.00 191 ARG A CA 1
ATOM 1353 C C . ARG A 1 191 ? 22.256 -2.905 -1.973 1.00 39.00 191 ARG A C 1
ATOM 1355 O O . ARG A 1 191 ? 22.303 -1.718 -1.727 1.00 39.00 191 ARG A O 1
ATOM 1362 N N . PHE A 1 192 ? 21.276 -3.699 -1.531 1.00 39.03 192 PHE A N 1
ATOM 1363 C CA . PHE A 1 192 ? 20.528 -3.399 -0.292 1.00 39.03 192 PHE A CA 1
ATOM 1364 C C . PHE A 1 192 ? 20.095 -4.644 0.514 1.00 39.03 192 PHE A C 1
ATOM 1366 O O . PHE A 1 192 ? 19.308 -4.540 1.444 1.00 39.03 192 PHE A O 1
ATOM 1373 N N . LEU A 1 193 ? 20.653 -5.826 0.211 1.00 39.25 193 LEU A N 1
ATOM 1374 C CA . LEU A 1 193 ? 20.417 -7.075 0.963 1.00 39.25 193 LEU A CA 1
ATOM 1375 C C . LEU A 1 193 ? 21.587 -7.469 1.891 1.00 39.25 193 LEU A C 1
ATOM 1377 O O . LEU A 1 193 ? 21.651 -8.600 2.356 1.00 39.25 193 LEU A O 1
ATOM 1381 N N . SER A 1 194 ? 22.545 -6.575 2.168 1.00 34.09 194 SER A N 1
ATOM 1382 C CA . SER A 1 194 ? 23.740 -6.922 2.961 1.00 34.09 194 SER A CA 1
ATOM 1383 C C . SER A 1 194 ? 23.604 -6.731 4.476 1.00 34.09 194 SER A C 1
ATOM 1385 O O . SER A 1 194 ? 24.626 -6.658 5.154 1.00 34.09 194 SER A O 1
ATOM 1387 N N . ILE A 1 195 ? 22.393 -6.667 5.033 1.00 33.28 195 ILE A N 1
ATOM 1388 C CA . ILE A 1 195 ? 22.194 -6.738 6.486 1.00 33.28 195 ILE A CA 1
ATOM 1389 C C . ILE A 1 195 ? 21.010 -7.675 6.750 1.00 33.28 195 ILE A C 1
ATOM 1391 O O . ILE A 1 195 ? 19.870 -7.279 6.565 1.00 33.28 195 ILE A O 1
ATOM 1395 N N . PHE A 1 196 ? 21.352 -8.919 7.111 1.00 36.53 196 PHE A N 1
ATOM 1396 C CA . PHE A 1 196 ? 20.605 -9.973 7.826 1.00 36.53 196 PHE A CA 1
ATOM 1397 C C . PHE A 1 196 ? 20.634 -11.347 7.120 1.00 36.53 196 PHE A C 1
ATOM 1399 O O . PHE A 1 196 ? 19.948 -11.556 6.123 1.00 36.53 196 PHE A O 1
ATOM 1406 N N . PRO A 1 197 ? 21.403 -12.321 7.653 1.00 32.69 197 PRO A N 1
ATOM 1407 C CA . PRO A 1 197 ? 21.427 -13.704 7.175 1.00 32.69 197 PRO A CA 1
ATOM 1408 C C . PRO A 1 197 ? 20.354 -14.610 7.816 1.00 32.69 197 PRO A C 1
ATOM 1410 O O . PRO A 1 197 ? 20.430 -15.826 7.670 1.00 32.69 197 PRO A O 1
ATOM 1413 N N . PHE A 1 198 ? 19.349 -14.070 8.514 1.00 34.50 198 PHE A N 1
ATOM 1414 C CA . PHE A 1 198 ? 18.292 -14.873 9.137 1.00 34.50 198 PHE A CA 1
ATOM 1415 C C . PHE A 1 198 ? 16.921 -14.231 8.888 1.00 34.50 198 PHE A C 1
ATOM 1417 O O . PHE A 1 198 ? 16.732 -13.066 9.207 1.00 34.50 198 PHE A O 1
ATOM 1424 N N . MET A 1 199 ? 15.981 -15.014 8.347 1.00 33.91 199 MET A N 1
ATOM 1425 C CA . MET A 1 199 ? 14.570 -14.675 8.072 1.00 33.91 199 MET A CA 1
ATOM 1426 C C . MET A 1 199 ? 14.217 -13.949 6.764 1.00 33.91 199 MET A C 1
ATOM 1428 O O . MET A 1 199 ? 13.203 -13.265 6.704 1.00 33.91 199 MET A O 1
ATOM 1432 N N . ILE A 1 200 ? 14.924 -14.207 5.661 1.00 40.41 200 ILE A N 1
ATOM 1433 C CA . ILE A 1 200 ? 14.228 -14.212 4.364 1.00 40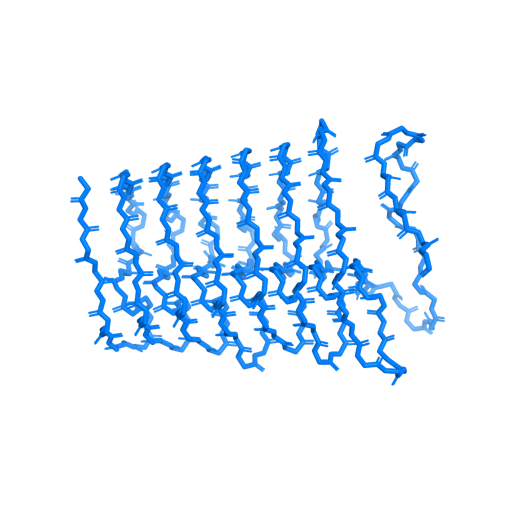.41 200 ILE A CA 1
ATOM 1434 C C . ILE A 1 200 ? 14.081 -15.668 3.936 1.00 40.41 200 ILE A C 1
ATOM 1436 O O . ILE A 1 200 ? 14.997 -16.256 3.366 1.00 40.41 200 ILE A O 1
ATOM 1440 N N . ASN A 1 201 ? 12.935 -16.272 4.253 1.00 32.00 201 ASN A N 1
ATOM 1441 C CA . ASN A 1 201 ? 12.556 -17.570 3.699 1.00 32.00 201 ASN A CA 1
ATOM 1442 C C . ASN A 1 201 ? 12.097 -17.330 2.251 1.00 32.00 201 ASN A C 1
ATOM 1444 O O . ASN A 1 201 ? 10.906 -17.318 1.946 1.00 32.00 201 ASN A O 1
ATOM 1448 N N . ILE A 1 202 ? 13.053 -17.033 1.363 1.00 36.16 202 ILE A N 1
ATOM 1449 C CA . ILE A 1 202 ? 12.804 -17.014 -0.078 1.00 36.16 202 ILE A CA 1
ATOM 1450 C C . ILE A 1 202 ? 12.729 -18.478 -0.508 1.00 36.16 202 ILE A C 1
ATOM 1452 O O . ILE A 1 202 ? 13.735 -19.076 -0.882 1.00 36.16 202 ILE A O 1
ATOM 1456 N N . ALA A 1 203 ? 11.550 -19.083 -0.376 1.00 26.20 203 ALA A N 1
ATOM 1457 C CA . ALA A 1 203 ? 11.284 -20.373 -0.991 1.00 26.20 203 ALA A CA 1
ATOM 1458 C C . ALA A 1 203 ? 11.258 -20.161 -2.512 1.00 26.20 203 ALA A C 1
ATOM 1460 O O . ALA A 1 203 ? 10.335 -19.540 -3.044 1.00 26.20 203 ALA A O 1
ATOM 1461 N N . PHE A 1 204 ? 12.319 -20.602 -3.184 1.00 27.98 204 PHE A N 1
ATOM 1462 C CA . PHE A 1 204 ? 12.310 -20.846 -4.619 1.00 27.98 204 PHE A CA 1
ATOM 1463 C C . PHE A 1 204 ? 11.897 -22.307 -4.802 1.00 27.98 204 PHE A C 1
ATOM 1465 O O . PHE A 1 204 ? 12.712 -23.190 -4.542 1.00 27.98 204 PHE A O 1
ATOM 1472 N N . ASP A 1 205 ? 10.649 -22.534 -5.206 1.00 33.53 205 ASP A N 1
ATOM 1473 C CA . ASP A 1 205 ? 10.223 -23.806 -5.800 1.00 33.53 205 ASP A CA 1
ATOM 1474 C C . ASP A 1 205 ? 10.191 -23.659 -7.327 1.00 33.53 205 ASP A C 1
ATOM 1476 O O . ASP A 1 205 ? 9.709 -22.601 -7.809 1.00 33.53 205 ASP A O 1
#

Solvent-accessible surface area (backbone atoms only — not comparable to full-atom values): 8756 Å² total; per-residue (Å²): 100,53,79,44,62,66,31,74,39,66,52,8,14,64,39,66,41,51,82,58,35,78,48,79,46,55,50,26,38,36,34,46,8,29,14,46,34,0,0,23,30,18,33,24,51,49,11,39,37,43,38,31,54,27,37,34,33,47,7,32,14,41,28,0,0,26,32,21,34,26,52,44,8,34,40,42,38,30,48,29,38,33,31,47,6,30,9,70,40,32,0,0,21,31,21,34,29,41,52,11,42,39,40,40,32,54,25,40,28,34,46,6,27,12,28,29,0,0,24,30,19,35,23,53,48,13,35,38,39,36,27,45,28,39,31,36,47,7,31,8,64,44,22,0,0,24,32,20,43,41,33,87,36,65,75,46,81,38,78,54,46,46,60,43,77,26,33,32,48,95,93,38,47,34,33,39,59,24,68,62,67,84,64,79,97,56,102,63,90,74,86,88,76,88,80,72,98,73,61,75,70,71,79,82,129

InterPro domains:
  IPR011050 Pectin lyase fold/virulence factor [SSF51126] (3-174)
  IPR039448 Right handed beta helix domain [PF13229] (18-152)

Foldseek 3Di:
DEEFEDAEDQAARREEAEDQEEEEAELYEQYHAEHQAAQHYGYEHQHEYEHENYEQYQGEHQEAQHYEYYHQHEYEEENYEQEQGEHAAFAQHYEEEDNYEYEYELYEFYQAEYQEASHHEYAEAYEYEYENYEYYQAEHAAFASHYEAHYPYDYHYDYAYYFYNAQYDDVHYHSHYHYDYDDPDDPDPDDDPPPDPPHPPPDDD

pLDDT: mean 88.91, std 19.81, range [26.2, 98.94]

Secondary structure (DSSP, 8-state):
--EEES-B-SB-SSEEE-SS-EEEEES-EEES-B-SB-SSEEE-TT-EEEEES-EEES-EEEE-SSEEE-TT-EEEEES-EEES-EEEEE-SSEEEESS-EEEEES-EEES-EEEE-SSEEEEET-EEEEEEEEEES-EEEEE-SSEEEEESSPEEEEEEEEEES-B--TTSB-SSEEE----TT------S--S-SSS------

Organism: NCBI:txid233186

Nearest PDB structures (foldseek):
  4yzx-assembly2_B  TM=4.266E-01  e=9.960E-01  Caldicellulosiruptor bescii DSM 6725
  4z06-assembly2_B  TM=3.681E-01  e=9.472E-01  Caldicellulosiruptor bescii DSM 6725
  5w6h-assembly1_C  TM=3.913E-01  e=7.050E+00  Kuttervirus CBA120
  6qps-assembly2_B  TM=3.400E-01  e=3.672E+00  Bacteroides cellulosilyticus
  6qps-assembly1_A  TM=2.905E-01  e=8.617E+00  Bacteroides cellulosilyticus

Mean predicted aligned error: 6.15 Å